Protein 7QPL (pdb70)

Secondary structure (DSSP, 8-state):
--EEEEEEEBTTB--B-HHHHHHHHHHTT-S--EEEETBTEEEEEPPTT--HHHHHHHHHHHTTTSSEEEEEEESTT-S-SEEEEEIIIIIBSS-HHHHHHHHTT-HHHHHHHHHHHHHTSS-HHHHHHHHHHTTTT-BTHHHHHHHHHH--BPTTHHHHHHHHHHTT-EEEEEEEEEHHHHHHHHHHHT-SEEEEE-EEESSSBEEEEEPSSPP-HHHHHHHHHHHHHHTT--GGGEEEEESSGGGHHHHHHSSEEEEES--HHHHTTSSEEESS--TTHHHHHTT--GGGS--

Radius of gyration: 19.69 Å; Cα contacts (8 Å, |Δi|>4): 639; chains: 1; bounding box: 54×45×43 Å

Sequence (295 aa):
VSLVATLIANPAKAALAPSLGIKASAAVNNATGLYWLADDIACDIPLPLGMEASEADASLRATLDGAPIDVVVQEQERRRKKILIADMDSTMIGQECIDELAEEAGLRDHVAAITARAMMNGEIAFEEPALRERVALLKGLPLSVIDKVISTRITLTPGGPQLVRTMRKHGAYTALVSGGFTTSFTRRIAEMIGFNEERANRLIDDGTRLTGTVAEPILGREAKVEKLVEIAERVGLTPEDAIAVGDGANDLGMIQLAGTGVALHAKPAVAAQAKMRRIDHGDLTALLYIQGYRKADFVQ

Organism: Brucella melitensis biotype 1 (strain ATCC 23456 / CCUG 17765 / NCTC 10094 / 16M) (NCBI:txid224914)

Nearest PDB structures (foldseek):
  7qpl-assembly1_A  TM=1.003E+00  e=1.701E-68  Brucella melitensis bv. 1 str. 16M
  8a1z-assembly1_A  TM=8.793E-01  e=7.778E-30  Mycobacterium avium 104
  5is2-assembly1_A-2  TM=8.806E-01  e=1.066E-29  Mycobacterium avium 104
  5t41-assembly1_A  TM=8.701E-01  e=4.697E-28  Mycobacterium avium 104
  4eze-assembly2_B  TM=8.466E-01  e=6.048E-24  Salmonella enterica subsp. enterica serovar Typhi str. Ty2

Solvent-accessible surface area: 12360 Å² total; per-residue (Å²): 126,41,36,3,0,0,0,0,1,35,56,99,137,43,38,0,45,77,86,46,0,104,138,0,13,70,42,3,119,26,104,23,45,120,72,5,5,112,60,10,0,0,9,0,33,5,38,149,84,31,127,40,79,111,0,37,67,35,0,86,71,46,6,125,76,33,29,9,2,3,3,25,23,100,70,125,98,11,108,9,111,0,0,0,0,6,0,14,35,1,0,0,49,37,25,0,6,14,14,0,0,70,45,36,66,61,68,119,97,0,32,58,9,2,42,102,8,44,40,46,114,41,68,34,72,79,3,3,96,89,6,0,48,62,0,147,25,18,47,56,76,11,16,83,100,0,9,84,91,64,20,79,52,24,93,16,0,31,43,0,0,103,0,0,107,122,65,62,8,48,0,0,0,3,5,5,5,0,23,20,0,0,142,83,0,7,141,88,0,17,16,58,40,46,90,11,4,137,12,47,60,96,54,89,114,7,44,3,75,6,20,116,109,20,31,14,100,95,10,7,24,103,22,0,73,70,0,1,137,112,53,66,56,74,29,94,21,0,0,0,0,0,12,3,18,25,0,9,4,0,4,96,73,9,24,6,5,0,0,5,100,12,92,102,47,1,2,80,95,16,194,16,77,0,41,69,0,12,0,9,0,0,0,3,0,2,11,1,107,88,99,40,8,53,167

Structure (mmCIF, N/CA/C/O backbon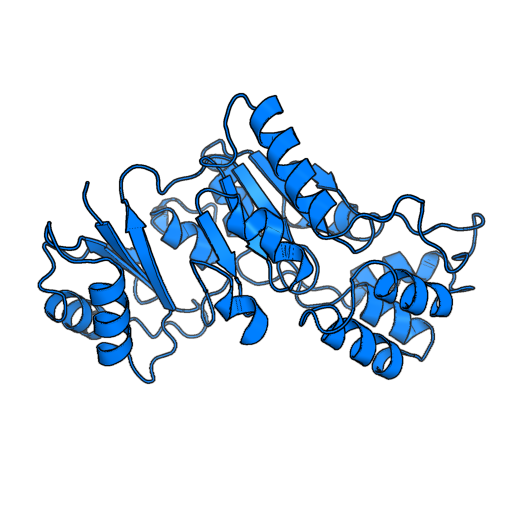e):
data_7QPL
#
_entry.id   7QPL
#
_cell.length_a   143.210
_cell.length_b   143.210
_cell.length_c   143.210
_cell.angle_alpha   90.000
_cell.angle_beta   90.000
_cell.angle_gamma   90.000
#
_symmetry.space_group_name_H-M   'I 21 3'
#
loop_
_entity.id
_entity.type
_entity.pdbx_description
1 polymer 'O-phosphoserine phosphohydrolase'
2 non-polymer DI(HYDROXYETHYL)ETHER
3 non-polymer GLYCEROL
4 non-polymer 'FORMIC ACID'
5 non-polymer 1,2-ETHANEDIOL
6 non-polymer 'MAGNESIUM ION'
7 non-polymer 'PHOSPHATE ION'
8 water water
#
loop_
_atom_site.group_PDB
_atom_site.id
_atom_site.type_symbol
_atom_site.label_atom_id
_atom_site.label_alt_id
_atom_site.label_comp_id
_atom_site.label_asym_id
_atom_site.label_entity_id
_atom_site.label_seq_id
_atom_site.pdbx_PDB_ins_code
_atom_site.Cartn_x
_atom_site.Cartn_y
_atom_site.Cartn_z
_atom_site.occupancy
_atom_site.B_iso_or_equiv
_atom_site.auth_seq_id
_atom_site.auth_comp_id
_atom_site.auth_asym_id
_atom_site.auth_atom_id
_atom_site.pdbx_PDB_model_num
ATOM 1 N N . VAL A 1 13 ? 23.53300 -14.69200 30.84700 1.000 110.68274 9 VAL A N 1
ATOM 2 C CA . VAL A 1 13 ? 22.56400 -14.79900 31.93100 1.000 111.13435 9 VAL A CA 1
ATOM 3 C C . VAL A 1 13 ? 21.75500 -16.08900 31.76600 1.000 110.62270 9 VAL A C 1
ATOM 4 O O . VAL A 1 13 ? 21.80000 -16.72700 30.71300 1.000 98.97802 9 VAL A O 1
ATOM 8 N N . SER A 1 14 ? 21.01400 -16.46300 32.80600 1.000 97.52848 10 SER A N 1
ATOM 9 C CA . SER A 1 14 ? 20.40600 -17.78500 32.87500 1.000 92.35483 10 SER A CA 1
ATOM 10 C C . SER A 1 14 ? 19.11100 -17.86300 32.07000 1.000 82.19772 10 SER A C 1
ATOM 11 O O . SER A 1 14 ? 18.33300 -16.90400 31.98500 1.000 74.03825 10 SER A O 1
ATOM 14 N N . LEU A 1 15 ? 18.89200 -19.03200 31.48100 1.000 72.61641 11 LEU A N 1
ATOM 15 C CA . LEU A 1 15 ? 17.70600 -19.34100 30.70200 1.000 72.55556 11 LEU A CA 1
ATOM 16 C C . LEU A 1 15 ? 16.76700 -20.22300 31.50800 1.000 69.49927 11 LEU A C 1
ATOM 17 O O . LEU A 1 15 ? 17.19400 -20.99500 32.37200 1.000 65.41741 11 LEU A O 1
ATOM 22 N N . VAL A 1 16 ? 15.48000 -20.10500 31.21100 1.000 64.15708 12 VAL A N 1
ATOM 23 C CA . VAL A 1 16 ? 14.46400 -20.97000 31.78700 1.000 61.53437 12 VAL A CA 1
ATOM 24 C C . VAL A 1 16 ? 13.57200 -21.46700 30.65600 1.000 59.37742 12 VAL A C 1
ATOM 25 O O . VAL A 1 16 ? 13.24800 -20.72000 29.72500 1.000 48.93779 12 VAL A O 1
ATOM 29 N N . ALA A 1 17 ? 13.22300 -22.74300 30.70800 1.000 56.92318 13 ALA A N 1
ATOM 30 C CA . ALA A 1 17 ? 12.21900 -23.30200 29.81900 1.000 49.10667 13 ALA A CA 1
ATOM 31 C C . ALA A 1 17 ? 10.90200 -23.40400 30.57400 1.000 50.06133 13 ALA A C 1
ATOM 32 O O . ALA A 1 17 ? 10.88200 -23.65100 31.78300 1.000 49.29745 13 ALA A O 1
ATOM 34 N N . THR A 1 18 ? 9.79900 -23.18400 29.86400 1.000 45.74486 14 THR A N 1
ATOM 35 C CA . THR A 1 18 ? 8.47800 -23.35300 30.45300 1.000 39.73225 14 THR A CA 1
ATOM 36 C C . THR A 1 18 ? 7.69000 -24.27800 29.54400 1.000 41.02288 14 THR A C 1
ATOM 37 O O . THR A 1 18 ? 7.64000 -24.06100 28.32900 1.000 41.04424 14 THR A O 1
ATOM 41 N N . LEU A 1 19 ? 7.14300 -25.34600 30.12400 1.000 45.15000 15 LEU A N 1
ATOM 42 C CA . LEU A 1 19 ? 6.24000 -26.25200 29.42400 1.000 38.53000 15 LEU A CA 1
ATOM 43 C C . LEU A 1 19 ? 4.81800 -25.89700 29.81600 1.000 36.82823 15 LEU A C 1
ATOM 44 O O . LEU A 1 19 ? 4.53700 -25.68200 31.00000 1.000 40.61757 15 LEU A O 1
ATOM 49 N N . ILE A 1 20 ? 3.91800 -25.85400 28.83200 1.000 39.11633 16 ILE A N 1
ATOM 50 C CA . ILE A 1 20 ? 2.56400 -25.36400 29.07600 1.000 38.47305 16 ILE A CA 1
ATOM 51 C C . ILE A 1 20 ? 1.55300 -26.22800 28.33600 1.000 36.56973 16 ILE A C 1
ATOM 52 O O . ILE A 1 20 ? 1.64500 -26.39900 27.11300 1.000 39.04238 16 ILE A O 1
ATOM 57 N N . ALA A 1 21 ? 0.56500 -26.73600 29.06700 1.000 40.20768 17 ALA A N 1
ATOM 58 C CA . ALA A 1 21 ? -0.56700 -27.43100 28.47400 1.000 38.67179 17 ALA A CA 1
ATOM 59 C C . ALA A 1 21 ? -1.80200 -26.53700 28.52800 1.000 42.65320 17 ALA A C 1
ATOM 60 O O . ALA A 1 21 ? -1.85000 -25.52900 29.23900 1.000 40.14500 17 ALA A O 1
ATOM 62 N N . ASN A 1 22 ? -2.81000 -26.93000 27.77700 1.000 42.28072 18 ASN A N 1
ATOM 63 C CA . ASN A 1 22 ? -4.12100 -26.30900 27.91000 1.000 41.23385 18 ASN A CA 1
ATOM 64 C C . ASN A 1 22 ? -4.79100 -26.83100 29.18100 1.000 44.27313 18 ASN A C 1
ATOM 65 O O . ASN A 1 22 ? -4.75800 -28.03800 29.43300 1.000 44.83619 18 ASN A O 1
ATOM 70 N N . PRO A 1 23 ? -5.37800 -25.97000 30.02000 1.000 42.74889 19 PRO A N 1
ATOM 71 C CA . PRO A 1 23 ? -6.04600 -26.49000 31.23100 1.000 48.42585 19 PRO A CA 1
ATOM 72 C C . PRO A 1 23 ? -7.21200 -27.41600 30.92800 1.000 51.74265 19 PRO A C 1
ATOM 73 O O . PRO A 1 23 ? -7.59900 -28.21200 31.79900 1.000 50.44469 19 PRO A O 1
ATOM 77 N N . ALA A 1 24 ? -7.79100 -27.33900 29.72800 1.000 50.08741 20 ALA A N 1
ATOM 78 C CA . ALA A 1 24 ? -8.83800 -28.27200 29.31800 1.000 49.40234 20 ALA A CA 1
ATOM 79 C C . ALA A 1 24 ? -8.29000 -29.61400 28.86000 1.000 50.67491 20 ALA A C 1
ATOM 80 O O . ALA A 1 24 ? -9.06500 -30.55900 28.67900 1.000 57.73793 20 ALA A O 1
ATOM 82 N N . LYS A 1 25 ? -6.97600 -29.73600 28.66900 1.000 47.59138 21 LYS A N 1
ATOM 83 C CA . LYS A 1 25 ? -6.33800 -30.99700 28.25500 1.000 51.91533 21 LYS A CA 1
ATOM 84 C C . LYS A 1 25 ? -4.98500 -31.04300 28.96200 1.000 53.97364 21 LYS A C 1
ATOM 85 O O . LYS A 1 25 ? -3.91300 -30.91900 28.35800 1.000 49.91285 21 LYS A O 1
ATOM 91 N N . ALA A 1 26 ? -5.04200 -31.17900 30.28500 1.000 47.42121 22 ALA A N 1
ATOM 92 C CA . ALA A 1 26 ? -3.90300 -30.86700 31.14300 1.000 49.55742 22 ALA A CA 1
ATOM 93 C C . ALA A 1 26 ? -3.04300 -32.11300 31.22000 1.000 46.51927 22 ALA A C 1
ATOM 94 O O . ALA A 1 26 ? -3.17900 -32.93600 32.12500 1.000 48.79063 22 ALA A O 1
ATOM 96 N N . ALA A 1 27 ? -2.15700 -32.26000 30.23700 1.000 46.97685 23 ALA A N 1
ATOM 97 C CA . ALA A 1 27 ? -1.39200 -33.48200 30.04100 1.000 44.60634 23 ALA A CA 1
ATOM 98 C C . ALA A 1 27 ? 0.02100 -33.40700 30.60100 1.000 47.97231 23 ALA A C 1
ATOM 99 O O . ALA A 1 27 ? 0.79200 -34.35300 30.41800 1.000 47.42998 23 ALA A O 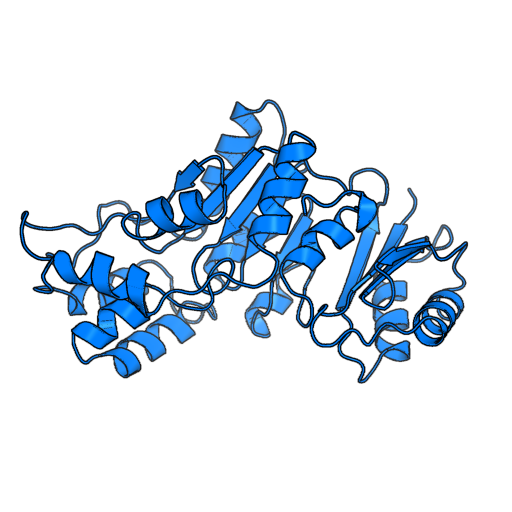1
ATOM 101 N N . LEU A 1 28 ? 0.38200 -32.31200 31.27500 1.000 44.03684 24 LEU A N 1
ATOM 102 C CA . LEU A 1 28 ? 1.73300 -32.14100 31.81400 1.000 44.52289 24 LEU A CA 1
ATOM 103 C C . LEU A 1 28 ? 1.82400 -32.84400 33.16800 1.000 48.18410 24 LEU A C 1
ATOM 104 O O . LEU A 1 28 ? 1.87800 -32.22100 34.23400 1.000 44.15697 24 LEU A O 1
ATOM 109 N N . ALA A 1 29 ? 1.82800 -34.18700 33.10900 1.000 43.02256 25 ALA A N 1
ATOM 110 C CA . ALA A 1 29 ? 1.86100 -34.99700 34.31600 1.000 43.12348 25 ALA A CA 1
ATOM 111 C C . ALA A 1 29 ? 3.18500 -34.78700 35.04800 1.000 42.49617 25 ALA A C 1
ATOM 112 O O . ALA A 1 29 ? 4.20100 -34.46700 34.42000 1.000 46.46925 25 ALA A O 1
ATOM 114 N N . PRO A 1 30 ? 3.19900 -34.95900 36.37800 1.000 49.82370 26 PRO A N 1
ATOM 115 C CA . PRO A 1 30 ? 4.46900 -34.85800 37.12000 1.000 49.23276 26 PRO A CA 1
ATOM 116 C C . PRO A 1 30 ? 5.59800 -35.67400 36.51300 1.000 54.29709 26 PRO A C 1
ATOM 117 O O . PRO A 1 30 ? 6.71800 -35.16400 36.37900 1.000 55.14361 26 PRO A O 1
ATOM 121 N N . SER A 1 31 ? 5.33500 -36.93700 36.14600 1.000 51.28755 27 SER A N 1
ATOM 122 C CA . SER A 1 31 ? 6.38000 -37.76600 35.54800 1.000 50.01385 27 SER A CA 1
ATOM 123 C C . SER A 1 31 ? 6.89200 -37.18300 34.24700 1.000 55.17442 27 SER A C 1
ATOM 124 O O . SER A 1 31 ? 8.06900 -37.36000 33.91200 1.000 55.69900 27 SER A O 1
ATOM 127 N N . LEU A 1 32 ? 6.01900 -36.51600 33.49000 1.000 49.15172 28 LEU A N 1
ATOM 128 C CA . LEU A 1 32 ? 6.43000 -35.94000 32.21800 1.000 53.18569 28 LEU A CA 1
ATOM 129 C C . LEU A 1 32 ? 7.32200 -34.72100 32.43300 1.000 53.96807 28 LEU A C 1
ATOM 130 O O . LEU A 1 32 ? 8.32800 -34.55100 31.73800 1.000 53.23778 28 LEU A O 1
ATOM 135 N N . GLY A 1 33 ? 6.97500 -33.86400 33.39700 1.000 53.79865 29 GLY A N 1
ATOM 136 C CA . GLY A 1 33 ? 7.84700 -32.74300 33.72300 1.000 54.26526 29 GLY A CA 1
ATOM 137 C C . GLY A 1 33 ? 9.22100 -33.19400 34.18600 1.000 56.08573 29 GLY A C 1
ATOM 138 O O . GLY A 1 33 ? 10.23700 -32.60000 33.82200 1.000 54.22004 29 GLY A O 1
ATOM 139 N N . ILE A 1 34 ? 9.27200 -34.26400 34.97800 1.000 56.53931 30 ILE A N 1
ATOM 140 C CA . ILE A 1 34 ? 10.55500 -34.80500 35.42600 1.000 54.20720 30 ILE A CA 1
ATOM 141 C C . ILE A 1 34 ? 11.36700 -35.32300 34.24300 1.000 55.14605 30 ILE A C 1
ATOM 142 O O . ILE A 1 34 ? 12.57000 -35.06100 34.13600 1.000 57.53590 30 ILE A O 1
ATOM 147 N N . LYS A 1 35 ? 10.72500 -36.06800 33.33600 1.000 56.67447 31 LYS A N 1
ATOM 148 C CA . LYS A 1 35 ? 11.44700 -36.56900 32.16800 1.000 55.34331 31 LYS A CA 1
ATOM 149 C C . LYS A 1 35 ? 12.00300 -35.42800 31.32800 1.000 61.10706 31 LYS A C 1
ATOM 150 O O . LYS A 1 35 ? 13.14000 -35.49900 30.85000 1.000 55.64357 31 LYS A O 1
ATOM 156 N N . ALA A 1 36 ? 11.21000 -34.37600 31.12800 1.000 53.99501 32 ALA A N 1
ATOM 157 C CA . ALA A 1 36 ? 11.68300 -33.21700 30.37700 1.000 62.23667 32 ALA A CA 1
ATOM 158 C C . ALA A 1 36 ? 12.88600 -32.57100 31.05200 1.000 58.72634 32 ALA A C 1
ATOM 159 O O . ALA A 1 36 ? 13.88200 -32.24600 30.39500 1.000 61.45021 32 ALA A O 1
ATOM 161 N N . SER A 1 37 ? 12.81200 -32.36400 32.36600 1.000 52.69200 33 SER A N 1
ATOM 162 C CA . SER A 1 37 ? 13.91500 -31.68000 33.03100 1.000 56.20151 33 SER A CA 1
ATOM 163 C C . SER A 1 37 ? 15.18200 -32.52200 32.99700 1.000 60.63717 33 SER A C 1
ATOM 164 O O . SER A 1 37 ? 16.28500 -31.97900 32.87400 1.000 69.14267 33 SER A O 1
ATOM 167 N N . ALA A 1 38 ? 15.04700 -33.84300 33.08900 1.000 60.39327 34 ALA A N 1
ATOM 168 C CA . ALA A 1 38 ? 16.21700 -34.69900 32.93000 1.000 61.96618 34 ALA A CA 1
ATOM 169 C C . ALA A 1 38 ? 16.77600 -34.60000 31.51600 1.000 68.66258 34 ALA A C 1
ATOM 170 O O . ALA A 1 38 ? 17.99300 -34.68500 31.32300 1.000 71.64401 34 ALA A O 1
ATOM 172 N N . ALA A 1 39 ? 15.90900 -34.37400 30.52500 1.000 65.55080 35 ALA A N 1
ATOM 173 C CA . ALA A 1 39 ? 16.35400 -34.32000 29.13700 1.000 74.06677 35 ALA A CA 1
ATOM 174 C C . ALA A 1 39 ? 17.21900 -33.10200 28.84500 1.000 70.92346 35 ALA A C 1
ATOM 175 O O . ALA A 1 39 ? 17.92600 -33.09400 27.83300 1.000 81.96282 35 ALA A O 1
ATOM 177 N N . VAL A 1 40 ? 17.18300 -32.07800 29.69800 1.000 65.28037 36 VAL A N 1
ATOM 178 C CA . VAL A 1 40 ? 18.00500 -30.88800 29.52500 1.000 69.04237 36 VAL A CA 1
ATOM 179 C C . VAL A 1 40 ? 18.99100 -30.72100 30.68100 1.000 76.83263 36 VAL A C 1
ATOM 180 O O . VAL A 1 40 ? 19.54900 -29.64300 30.86200 1.000 73.89159 36 VAL A O 1
ATOM 184 N N . ASN A 1 41 ? 19.22600 -31.79400 31.44600 1.000 71.08481 37 ASN A N 1
ATOM 185 C CA A ASN A 1 41 ? 20.11400 -31.77500 32.61500 0.517 78.08399 37 ASN A CA 1
ATOM 186 C CA B ASN A 1 41 ? 20.12400 -31.76500 32.60200 0.483 78.07907 37 ASN A CA 1
ATOM 187 C C . ASN A 1 41 ? 19.84200 -30.55100 33.48500 1.000 78.24574 37 ASN A C 1
ATOM 188 O O . ASN A 1 41 ? 20.74400 -29.80600 33.87000 1.000 92.15238 37 ASN A O 1
ATOM 197 N N . ALA A 1 42 ? 18.56700 -30.35800 33.80800 1.000 72.29759 38 ALA A N 1
ATOM 198 C CA . ALA A 1 42 ? 18.12800 -29.13100 34.45600 1.000 71.56113 38 ALA A CA 1
ATOM 199 C C . ALA A 1 42 ? 18.61000 -29.02100 35.89700 1.000 84.89992 38 ALA A C 1
ATOM 200 O O . ALA A 1 42 ? 18.80700 -30.01800 36.59500 1.000 77.83963 38 ALA A O 1
ATOM 202 N N . THR A 1 43 ? 18.76100 -27.77100 36.34700 1.000 104.16304 39 THR A N 1
ATOM 203 C CA . THR A 1 43 ? 19.09000 -27.51000 37.74300 1.000 109.42999 39 THR A CA 1
ATOM 204 C C . THR A 1 43 ? 17.91300 -27.83300 38.66100 1.000 112.35757 39 THR A C 1
ATOM 205 O O . THR A 1 43 ? 18.11200 -28.30300 39.78700 1.000 114.29295 39 THR A O 1
ATOM 209 N N . GLY A 1 44 ? 16.68800 -27.60000 38.19800 1.000 99.95927 40 GLY A N 1
ATOM 210 C CA . GLY A 1 44 ? 15.51600 -27.87300 39.00200 1.000 91.07725 40 GLY A CA 1
ATOM 211 C C . GLY A 1 44 ? 14.25800 -27.98900 38.16500 1.000 78.55796 40 GLY A C 1
ATOM 212 O O . GLY A 1 44 ? 14.30900 -28.09100 36.93800 1.000 70.78602 40 GLY A O 1
ATOM 213 N N . LEU A 1 45 ? 13.11800 -27.97500 38.85700 1.000 72.41008 41 LEU A N 1
ATOM 214 C CA . LEU A 1 45 ? 11.80400 -28.11200 38.22500 1.000 61.91789 41 LEU A CA 1
ATOM 215 C C . LEU A 1 45 ? 10.77800 -27.47300 39.14700 1.000 67.97570 41 LEU A C 1
ATOM 216 O O . LEU A 1 45 ? 10.62100 -27.91300 40.28800 1.000 62.17815 41 LEU A O 1
ATOM 221 N N . TYR A 1 46 ? 10.09000 -26.43700 38.67300 1.000 55.17996 42 TYR A N 1
ATOM 222 C CA . TYR A 1 46 ? 9.18300 -25.65700 39.51100 1.000 60.74871 42 TYR A CA 1
ATOM 223 C C . TYR A 1 46 ? 7.80100 -25.66300 38.88500 1.000 58.11830 42 TYR A C 1
ATOM 224 O O . TYR A 1 46 ? 7.62800 -25.21500 37.74500 1.000 51.16419 42 TYR A O 1
ATOM 233 N N . TRP A 1 47 ? 6.82200 -26.17200 39.62600 1.000 51.03153 43 TRP A N 1
ATOM 234 C CA . TRP A 1 47 ? 5.46700 -26.24100 39.10100 1.000 55.92847 43 TRP A CA 1
ATOM 235 C C . TRP A 1 47 ? 4.78400 -24.89000 39.27400 1.000 49.48589 43 TRP A C 1
ATOM 236 O O . TRP A 1 47 ? 4.69400 -24.37200 40.39000 1.000 51.44171 43 TRP A O 1
ATOM 247 N N . LEU A 1 48 ? 4.31900 -24.33000 38.16900 1.000 45.55404 44 LEU A N 1
ATOM 248 C CA . LEU A 1 48 ? 3.49300 -23.12800 38.19800 1.000 44.76077 44 LEU A CA 1
ATOM 249 C C . LEU A 1 48 ? 2.01900 -23.46800 38.33800 1.000 58.26257 44 LEU A C 1
ATOM 250 O O . LEU A 1 48 ? 1.27300 -22.71900 38.97500 1.000 47.49865 44 LEU A O 1
ATOM 255 N N . ALA A 1 49 ? 1.59200 -24.59500 37.76500 1.000 47.60162 45 ALA A N 1
ATOM 256 C CA . ALA A 1 49 ? 0.22400 -25.07100 37.91700 1.000 42.79072 45 ALA A CA 1
ATOM 257 C C . ALA A 1 49 ? 0.23200 -26.57600 37.69200 1.000 43.76341 45 ALA A C 1
ATOM 258 O O . ALA A 1 49 ? 0.75400 -27.03400 36.67700 1.000 44.97196 45 ALA A O 1
ATOM 260 N N . ASP A 1 50 ? -0.33900 -27.32000 38.62800 1.000 43.19600 46 ASP A N 1
ATOM 261 C CA . ASP A 1 50 ? -0.28800 -28.78100 38.54700 1.000 47.42107 46 ASP A CA 1
ATOM 262 C C . ASP A 1 50 ? -0.92700 -29.25000 37.24800 1.000 47.98072 46 ASP A C 1
ATOM 263 O O . ASP A 1 50 ? -1.98800 -28.76000 36.85300 1.000 45.94896 46 ASP A O 1
ATOM 268 N N . ASP A 1 51 ? -0.24900 -30.16700 36.56200 1.000 51.12200 47 ASP A N 1
ATOM 269 C CA . ASP A 1 51 ? -0.68200 -30.78300 35.30700 1.000 48.25097 47 ASP A CA 1
ATOM 270 C C . ASP A 1 51 ? -0.74500 -29.80200 34.14500 1.000 53.09090 47 ASP A C 1
ATOM 271 O O . ASP A 1 51 ? -1.15400 -30.20300 33.03300 1.000 45.02451 47 ASP A O 1
ATOM 276 N N . ILE A 1 52 ? -0.31600 -28.54800 34.33100 1.000 39.81970 48 ILE A N 1
ATOM 277 C CA . ILE A 1 52 ? -0.54700 -27.51200 33.33400 1.000 41.69493 48 ILE A CA 1
ATOM 278 C C . ILE A 1 52 ? 0.73500 -26.78900 32.93600 1.000 42.33803 48 ILE A C 1
ATOM 279 O O . ILE A 1 52 ? 0.96200 -26.55500 31.75200 1.000 40.29465 48 ILE A O 1
ATOM 284 N N . ALA A 1 53 ? 1.57700 -26.40400 33.89800 1.000 41.84604 49 ALA A N 1
ATOM 285 C CA . ALA A 1 53 ? 2.75100 -25.63100 33.51400 1.000 41.80786 49 ALA A CA 1
ATOM 286 C C . ALA A 1 53 ? 3.87600 -25.78800 34.52200 1.000 39.86410 49 ALA A C 1
ATOM 287 O O . ALA A 1 53 ? 3.65100 -25.76200 35.73600 1.000 42.29628 49 ALA A O 1
ATOM 289 N N . CYS A 1 54 ? 5.09700 -25.92300 34.01500 1.000 45.10253 50 CYS A N 1
ATOM 290 C CA . CYS A 1 54 ? 6.25600 -25.96400 34.89700 1.000 44.91163 50 CYS A CA 1
ATOM 291 C C . CYS A 1 54 ? 7.40800 -25.18200 34.28600 1.000 46.55733 50 CYS A C 1
ATOM 292 O O . CYS A 1 54 ? 7.53100 -25.07500 33.06100 1.000 47.94841 50 CYS A O 1
ATOM 295 N N . ASP A 1 55 ? 8.25800 -24.66900 35.16700 1.000 45.89415 51 ASP A N 1
ATOM 296 C CA . ASP A 1 55 ? 9.49400 -23.98600 34.82000 1.000 49.05238 51 ASP A CA 1
ATOM 297 C C . ASP A 1 55 ? 10.66900 -24.94200 34.94000 1.000 57.65994 51 ASP A C 1
ATOM 298 O O . ASP A 1 55 ? 10.78300 -25.68600 35.92200 1.000 55.07607 51 ASP A O 1
ATOM 303 N N . ILE A 1 56 ? 11.56500 -24.88600 33.96200 1.000 54.56913 52 ILE A N 1
ATOM 304 C CA . ILE A 1 56 ? 12.75600 -25.73200 33.96700 1.000 60.33261 52 ILE A CA 1
ATOM 305 C C . ILE A 1 56 ? 13.97500 -24.83400 33.78000 1.000 63.69441 52 ILE A C 1
ATOM 306 O O . ILE A 1 56 ? 14.34800 -24.51300 32.64100 1.000 56.43422 52 ILE A O 1
ATOM 311 N N . PRO A 1 57 ? 14.60100 -24.37000 34.85900 1.000 61.31077 53 PRO A N 1
ATOM 312 C CA . PRO A 1 57 ? 15.83600 -23.59400 34.70700 1.000 71.39544 53 PRO A CA 1
ATOM 313 C C . PRO A 1 57 ? 16.90300 -24.42700 34.02000 1.000 69.59761 53 PRO A C 1
ATOM 314 O O . PRO A 1 57 ? 17.16100 -25.57300 34.39100 1.000 68.16832 53 PRO A O 1
ATOM 318 N N . LEU A 1 58 ? 17.50100 -23.85000 33.00200 1.000 69.63499 54 LEU A N 1
ATOM 319 C CA . LEU A 1 58 ? 18.48000 -24.59700 32.23600 1.000 72.56387 54 LEU A CA 1
ATOM 320 C C . LEU A 1 58 ? 19.87000 -24.40300 32.83600 1.000 76.17066 54 LEU A C 1
ATOM 321 O O . LEU A 1 58 ? 20.17900 -23.31900 33.34400 1.000 73.84507 54 LEU A O 1
ATOM 326 N N . PRO A 1 59 ? 20.71100 -25.43600 32.81300 1.000 81.18158 55 PRO A N 1
ATOM 327 C CA . PRO A 1 59 ? 22.10100 -25.25200 33.24500 1.000 83.06700 55 PRO A CA 1
ATOM 328 C C . PRO A 1 59 ? 22.80300 -24.21300 32.38600 1.000 92.66444 55 PRO A C 1
ATOM 329 O O . PRO A 1 59 ? 22.48500 -24.02300 31.20900 1.000 90.68941 55 PRO A O 1
ATOM 333 N N . LEU A 1 60 ? 23.75900 -23.52500 33.00000 1.000 99.53690 56 LEU A N 1
ATOM 334 C CA . LEU A 1 60 ? 24.37300 -22.36600 32.37000 1.000 104.38165 56 LEU A CA 1
ATOM 335 C C . LEU A 1 60 ? 25.26600 -22.81100 31.22300 1.000 102.01344 56 LEU A C 1
ATOM 336 O O . LEU A 1 60 ? 26.16100 -23.64200 31.40800 1.000 105.98824 56 LEU A O 1
ATOM 341 N N . GLY A 1 61 ? 25.02000 -22.26300 30.03800 1.000 99.33083 57 GLY A N 1
ATOM 342 C CA . GLY A 1 61 ? 25.80600 -22.59300 28.86900 1.000 104.82002 57 GLY A CA 1
ATOM 343 C C . GLY A 1 61 ? 25.06200 -23.35600 27.80100 1.000 104.08897 57 GLY A C 1
ATOM 344 O O . GLY A 1 61 ? 25.63200 -23.59400 26.73000 1.000 116.73111 57 GLY A O 1
ATOM 345 N N . MET A 1 62 ? 23.81800 -23.75700 28.04800 1.000 96.80678 58 MET A N 1
ATOM 346 C CA . MET A 1 62 ? 23.03600 -24.41500 27.01400 1.000 94.97926 58 MET A CA 1
ATOM 347 C C . MET A 1 62 ? 22.36900 -23.37900 26.12400 1.000 92.52575 58 MET A C 1
ATOM 348 O O . MET A 1 62 ? 21.70700 -22.45700 26.61200 1.000 98.97502 58 MET A O 1
ATOM 353 N N . GLU A 1 63 ? 22.55200 -23.53400 24.81600 1.000 99.55768 59 GLU A N 1
ATOM 354 C CA . GLU A 1 63 ? 21.86400 -22.69000 23.85100 1.000 94.88243 59 GLU A CA 1
ATOM 355 C C . GLU A 1 63 ? 20.35800 -22.88500 23.97900 1.000 87.84919 59 GLU A C 1
ATOM 356 O O . GLU A 1 63 ? 19.87900 -24.00300 24.1830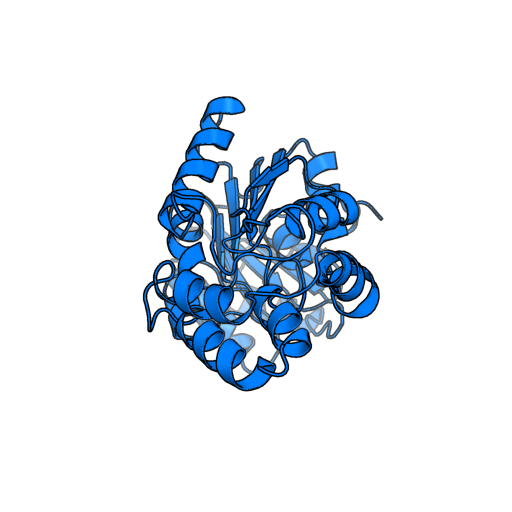0 1.000 85.89501 59 GLU A O 1
ATOM 362 N N . ALA A 1 64 ? 19.60800 -21.78300 23.88300 1.000 83.87825 60 ALA A N 1
ATOM 363 C CA . ALA A 1 64 ? 18.15200 -21.88100 23.96300 1.000 82.00363 60 ALA A CA 1
ATOM 364 C C . ALA A 1 64 ? 17.60300 -22.79400 22.87500 1.000 82.93596 60 ALA A C 1
ATOM 365 O O . ALA A 1 64 ? 16.65300 -23.55200 23.10600 1.000 73.85866 60 ALA A O 1
ATOM 367 N N . SER A 1 65 ? 18.20000 -22.74200 21.68400 1.000 79.58331 61 SER A N 1
ATOM 368 C CA . SER A 1 65 ? 17.76800 -23.60100 20.58900 1.000 72.02395 61 SER A CA 1
ATOM 369 C C . SER A 1 65 ? 17.93500 -25.07800 20.93300 1.000 84.91553 61 SER A C 1
ATOM 370 O O . SER A 1 65 ? 17.12000 -25.91400 20.52200 1.000 80.08562 61 SER A O 1
ATOM 373 N N . GLU A 1 66 ? 18.98800 -25.42100 21.68400 1.000 92.74850 62 GLU A N 1
ATOM 374 C CA . GLU A 1 66 ? 19.19000 -26.80800 22.10000 1.000 84.26597 62 GLU A CA 1
ATOM 375 C C . GLU A 1 66 ? 18.05300 -27.29500 22.98800 1.000 76.39830 62 GLU A C 1
ATOM 376 O O . GLU A 1 66 ? 17.46100 -28.35200 22.73500 1.000 75.84071 62 GLU A O 1
ATOM 382 N N . ALA A 1 67 ? 17.76600 -26.55500 24.06100 1.000 78.48874 63 ALA A N 1
ATOM 383 C CA . ALA A 1 67 ? 16.71900 -26.97200 24.98400 1.000 71.13729 63 ALA A CA 1
ATOM 384 C C . ALA A 1 67 ? 15.39400 -27.15000 24.26100 1.000 66.75194 63 ALA A C 1
ATOM 385 O O . ALA A 1 67 ? 14.66700 -28.12000 24.50900 1.000 66.55181 63 ALA A O 1
ATOM 387 N N . ASP A 1 68 ? 15.07800 -26.23700 23.34200 1.000 67.79656 64 ASP A N 1
ATOM 388 C 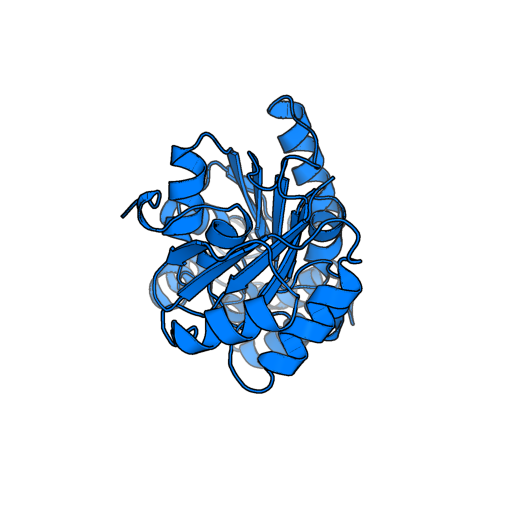CA . ASP A 1 68 ? 13.79400 -26.29300 22.65300 1.000 62.22097 64 ASP A CA 1
ATOM 389 C C . ASP A 1 68 ? 13.63400 -27.60300 21.89600 1.000 65.21593 64 ASP A C 1
ATOM 390 O O . ASP A 1 68 ? 12.65700 -28.33300 22.09700 1.000 64.58787 64 ASP A O 1
ATOM 395 N N . ALA A 1 69 ? 14.59100 -27.92600 21.02700 1.000 69.61983 65 ALA A N 1
ATOM 396 C CA . ALA A 1 69 ? 14.49500 -29.17500 20.28500 1.000 67.55460 65 ALA A CA 1
ATOM 397 C C . ALA A 1 69 ? 14.57000 -30.37700 21.21300 1.000 72.57484 65 ALA A C 1
ATOM 398 O O . ALA A 1 69 ? 13.91400 -31.39800 20.96700 1.000 72.03490 65 ALA A O 1
ATOM 400 N N . SER A 1 70 ? 15.35600 -30.27500 22.28500 1.000 69.69452 66 SER A N 1
ATOM 401 C CA . SER A 1 70 ? 15.47400 -31.38800 23.22000 1.000 72.17913 66 SER A CA 1
ATOM 402 C C . SER A 1 70 ? 14.16500 -31.62100 23.96000 1.000 65.30428 66 SER A C 1
ATOM 403 O O . SER A 1 70 ? 13.72600 -32.76900 24.11500 1.000 61.40184 66 SER A O 1
ATOM 406 N N . LEU A 1 71 ? 13.52600 -30.54100 24.41100 1.000 60.42463 67 LEU A N 1
ATOM 407 C CA . LEU A 1 71 ? 12.26200 -30.66700 25.12300 1.000 57.71625 67 LEU A CA 1
ATOM 408 C C . LEU A 1 71 ? 11.14900 -31.11900 24.18700 1.000 59.76342 67 LEU A C 1
ATOM 409 O O . LEU A 1 71 ? 10.31200 -31.94700 24.56500 1.000 60.42957 67 LEU A O 1
ATOM 414 N N . ARG A 1 72 ? 11.10800 -30.57100 22.96800 1.000 58.37311 68 ARG A N 1
ATOM 415 C CA . ARG A 1 72 ? 10.07400 -30.97500 22.02300 1.000 57.36802 68 ARG A CA 1
ATOM 416 C C . ARG A 1 72 ? 10.20400 -32.45000 21.67400 1.000 60.66844 68 ARG A C 1
ATOM 417 O O . ARG A 1 72 ? 9.19700 -33.15200 21.51600 1.000 60.47519 68 ARG A O 1
ATOM 425 N N . ALA A 1 73 ? 11.43600 -32.94500 21.56300 1.000 62.95096 69 ALA A N 1
ATOM 426 C CA . ALA A 1 73 ? 11.62500 -34.36100 21.26800 1.000 69.79015 69 ALA A CA 1
ATOM 427 C C . ALA A 1 73 ? 11.06300 -35.23300 22.38700 1.000 69.99891 69 ALA A C 1
ATOM 428 O O . ALA A 1 73 ? 10.30300 -36.17600 22.13300 1.000 69.03692 69 ALA A O 1
ATOM 430 N N . THR A 1 74 ? 11.41600 -34.92000 23.63900 1.000 66.87816 70 THR A N 1
ATOM 431 C CA . THR A 1 74 ? 10.90000 -35.68200 24.77600 1.000 64.09202 70 THR A CA 1
ATOM 432 C C . THR A 1 74 ? 9.37900 -35.64400 24.82800 1.000 71.52703 70 THR A C 1
ATOM 433 O O . THR A 1 74 ? 8.73500 -36.63300 25.19500 1.000 63.22238 70 THR A O 1
ATOM 437 N N . LEU A 1 75 ? 8.78800 -34.52200 24.44600 1.000 55.02538 71 LEU A N 1
ATOM 438 C CA . LEU A 1 75 ? 7.35100 -34.33900 24.55700 1.000 52.50921 71 LEU A CA 1
ATOM 439 C C . LEU A 1 75 ? 6.60600 -34.75900 23.30400 1.000 56.69681 71 LEU A C 1
ATOM 440 O O . LEU A 1 75 ? 5.38100 -34.60600 23.25700 1.000 66.78240 71 LEU A O 1
ATOM 445 N N . ASP A 1 76 ? 7.30800 -35.28800 22.30200 1.000 63.35912 72 ASP A N 1
ATOM 446 C CA . ASP A 1 76 ? 6.72800 -35.42400 20.97500 1.000 64.34787 72 ASP A CA 1
ATOM 447 C C . ASP A 1 76 ? 5.42300 -36.19700 21.04600 1.000 68.94010 72 ASP A C 1
ATOM 448 O O . ASP A 1 76 ? 5.38200 -37.32400 21.54500 1.000 64.95185 72 ASP A O 1
ATOM 453 N N . GLY A 1 77 ? 4.35100 -35.56900 20.57700 1.000 67.23923 73 GLY A N 1
ATOM 454 C CA . GLY A 1 77 ? 3.03800 -36.17700 20.65700 1.000 71.98000 73 GLY A CA 1
ATOM 455 C C . GLY A 1 77 ? 2.14700 -35.43700 21.63100 1.000 79.84407 73 GLY A C 1
ATOM 456 O O . GLY A 1 77 ? 1.02700 -35.04600 21.29700 1.000 91.25637 73 GLY A O 1
ATOM 457 N N . ALA A 1 78 ? 2.65500 -35.20000 22.82600 1.000 60.91388 74 ALA A N 1
ATOM 458 C CA . ALA A 1 78 ? 1.83600 -34.60800 23.86900 1.000 50.20091 74 ALA A CA 1
ATOM 459 C C . ALA A 1 78 ? 1.48300 -33.16500 23.51200 1.000 63.78021 74 ALA A C 1
ATOM 460 O O . ALA A 1 78 ? 2.31800 -32.43900 22.95900 1.000 51.49010 74 ALA A O 1
ATOM 462 N N . PRO A 1 79 ? 0.25900 -32.71300 23.82900 1.000 51.83189 75 PRO A N 1
ATOM 463 C CA . PRO A 1 79 ? -0.15800 -31.34300 23.49700 1.000 53.22177 75 PRO A CA 1
ATOM 464 C C . PRO A 1 79 ? 0.38200 -30.35100 24.51900 1.000 46.86199 75 PRO A C 1
ATOM 465 O O . PRO A 1 79 ? -0.34800 -29.77200 25.35300 1.000 42.05004 75 PRO A O 1
ATOM 469 N N . ILE A 1 80 ? 1.70300 -30.18000 24.49700 1.000 45.55050 76 ILE A N 1
ATOM 470 C CA . ILE A 1 80 ? 2.40500 -29.34900 25.46800 1.000 42.78181 76 ILE A CA 1
ATOM 471 C C . ILE A 1 80 ? 3.31000 -28.38800 24.70200 1.000 43.45669 76 ILE A C 1
ATOM 472 O O . ILE A 1 80 ? 4.09900 -28.82100 23.84700 1.000 43.14842 76 ILE A O 1
ATOM 477 N N . ASP A 1 81 ? 3.18000 -27.09200 24.99500 1.000 42.39745 77 ASP A N 1
ATOM 478 C CA . ASP A 1 81 ? 3.98600 -26.05600 24.37100 1.000 43.23303 77 ASP A CA 1
ATOM 479 C C . ASP A 1 81 ? 5.33200 -25.92000 25.07500 1.000 45.73396 77 ASP A C 1
ATOM 480 O O . ASP A 1 81 ? 5.49500 -26.27000 26.24600 1.000 39.96417 77 ASP A O 1
ATOM 485 N N . VAL A 1 82 ? 6.30500 -25.38700 24.34100 1.000 45.34633 78 VAL A N 1
ATOM 486 C CA . VAL A 1 82 ? 7.64500 -25.14900 24.86000 1.000 40.10051 78 VAL A CA 1
ATOM 487 C C . VAL A 1 82 ? 8.04600 -23.72000 24.52400 1.000 45.37706 78 VAL A C 1
ATOM 488 O O . VAL A 1 82 ? 7.99100 -23.31500 23.35700 1.000 46.10658 78 VAL A O 1
ATOM 492 N N . VAL A 1 83 ? 8.48900 -22.97800 25.52800 1.000 39.11174 79 VAL A N 1
ATOM 493 C CA . VAL A 1 83 ? 9.09300 -21.66600 25.31500 1.000 41.20450 79 VAL A CA 1
ATOM 494 C C . VAL A 1 83 ? 10.37700 -21.61900 26.13200 1.000 50.45307 79 VAL A C 1
ATOM 495 O O . VAL A 1 83 ? 10.48100 -22.23900 27.19300 1.000 49.91238 79 VAL A O 1
ATOM 499 N N . VAL A 1 84 ? 11.37200 -20.89900 25.61900 1.000 45.27302 80 VAL A N 1
ATOM 500 C CA . VAL A 1 84 ? 12.64200 -20.70700 26.30900 1.000 44.95789 80 VAL A CA 1
ATOM 501 C C . VAL A 1 84 ? 12.97500 -19.22300 26.27900 1.000 48.78668 80 VAL A C 1
ATOM 502 O O . VAL A 1 84 ? 12.79000 -18.56000 25.25200 1.000 50.05572 80 VAL A O 1
ATOM 506 N N . GLN A 1 85 ? 13.46600 -18.70300 27.40000 1.000 45.82943 81 GLN A N 1
ATOM 507 C CA . GLN A 1 85 ? 13.75300 -17.27500 27.48900 1.000 52.77239 81 GLN A CA 1
ATOM 508 C C . GLN A 1 85 ? 14.70100 -17.03100 28.65800 1.000 50.93007 81 GLN A C 1
ATOM 509 O O . GLN A 1 85 ? 14.93600 -17.91200 29.48500 1.000 55.82688 81 GLN A O 1
ATOM 515 N N . GLU A 1 86 ? 15.24200 -15.81200 28.71300 1.000 56.96094 82 GLU A N 1
ATOM 516 C CA . GLU A 1 86 ? 15.99900 -15.38800 29.88500 1.000 55.62455 82 GLU A CA 1
ATOM 517 C C . GLU A 1 86 ? 15.05600 -15.20900 31.06600 1.000 58.58722 82 GLU A C 1
ATOM 518 O O . GLU A 1 86 ? 13.94900 -14.68300 30.92000 1.000 58.65710 82 GLU A O 1
ATOM 524 N N . GLN A 1 87 ? 15.49600 -15.64400 32.24800 1.000 60.65152 83 GLN A N 1
ATOM 525 C CA . GLN A 1 87 ? 14.60200 -15.59000 33.39900 1.000 63.54133 83 GLN A CA 1
ATOM 526 C C . GLN A 1 87 ? 14.37900 -14.15800 33.86900 1.000 63.55409 83 GLN A C 1
ATOM 527 O O . GLN 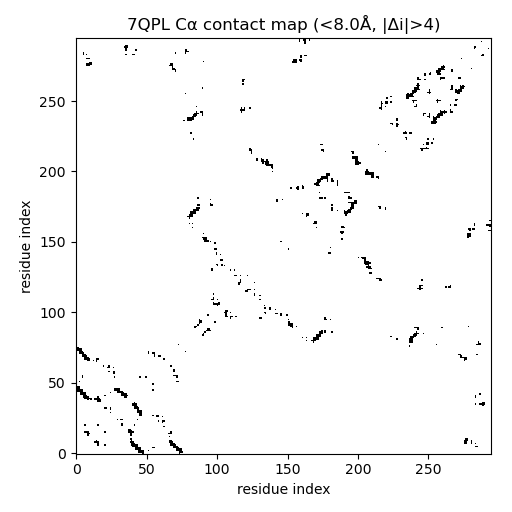A 1 87 ? 13.25300 -13.78800 34.22800 1.000 59.91202 83 GLN A O 1
ATOM 533 N N . GLU A 1 88 ? 15.41800 -13.31900 33.80100 1.000 59.09556 84 GLU A N 1
ATOM 534 C CA . GLU A 1 88 ? 15.43800 -12.08900 34.58500 1.000 71.61329 84 GLU A CA 1
ATOM 535 C C . GLU A 1 88 ? 14.28700 -11.15400 34.23700 1.000 77.32956 84 GLU A C 1
ATOM 536 O O . GLU A 1 88 ? 13.68200 -10.55000 35.13000 1.000 90.20769 84 GLU A O 1
ATOM 542 N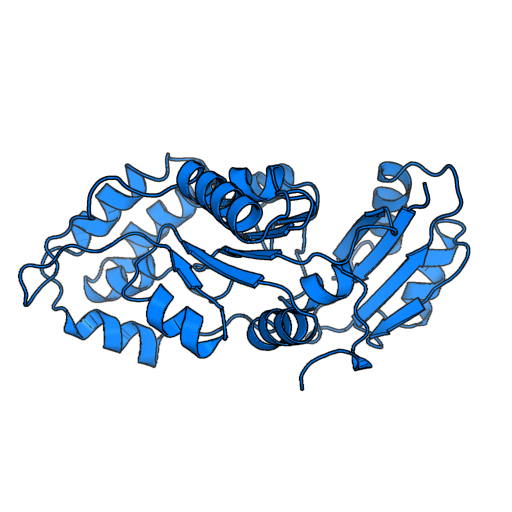 N . ARG A 1 89 ? 13.96800 -11.00300 32.96100 1.000 61.40116 85 ARG A N 1
ATOM 543 C CA . ARG A 1 89 ? 13.01000 -9.97300 32.58000 1.000 71.52026 85 ARG A CA 1
ATOM 544 C C . ARG A 1 89 ? 11.71200 -10.54400 32.01800 1.000 55.54150 85 ARG A C 1
ATOM 545 O O . ARG A 1 89 ? 11.02000 -9.87900 31.24200 1.000 53.93392 85 ARG A O 1
ATOM 553 N N . ARG A 1 90 ? 11.33900 -11.74700 32.45000 1.000 53.45264 86 ARG A N 1
ATOM 554 C CA . ARG A 1 90 ? 10.20700 -12.43800 31.84700 1.000 45.84685 86 ARG A CA 1
ATOM 555 C C . ARG A 1 90 ? 8.86100 -11.84600 32.25400 1.000 45.44484 86 ARG A C 1
ATOM 556 O O . ARG A 1 90 ? 7.89200 -11.98000 31.50600 1.000 42.41126 86 ARG A O 1
ATOM 564 N N . ARG A 1 91 ? 8.75400 -11.19200 33.40300 1.000 45.56697 87 ARG A N 1
ATOM 565 C CA . ARG A 1 91 ? 7.46500 -10.63600 33.80200 1.000 43.82058 87 ARG A CA 1
ATOM 566 C C . ARG A 1 91 ? 7.34000 -9.23000 33.23400 1.000 46.37007 87 ARG A C 1
ATOM 567 O O . ARG A 1 91 ? 8.13200 -8.35000 33.57700 1.000 48.98048 87 ARG A O 1
ATOM 575 N N . LYS A 1 92 ? 6.35100 -9.02100 32.37000 1.000 41.03001 88 LYS A N 1
ATOM 576 C CA . LYS A 1 92 ? 6.23000 -7.78400 31.61100 1.000 39.37407 88 LYS A CA 1
ATOM 577 C C . LYS A 1 92 ? 5.19800 -6.85900 32.24200 1.000 40.96035 88 LYS A C 1
ATOM 578 O O . LYS A 1 92 ? 4.33700 -7.28600 33.01000 1.000 45.07116 88 LYS A O 1
ATOM 584 N N . LYS A 1 93 ? 5.30300 -5.56700 31.92800 1.000 40.87807 89 LYS A N 1
ATOM 585 C CA . LYS A 1 93 ? 4.41300 -4.57100 32.51200 1.000 39.51871 89 LYS A CA 1
ATOM 586 C C . LYS A 1 93 ? 3.49000 -3.92700 31.48700 1.000 39.62784 89 LYS A C 1
ATOM 587 O O . LYS A 1 93 ? 2.78400 -2.96400 31.81500 1.000 43.06677 89 LYS A O 1
ATOM 593 N N . ILE A 1 94 ? 3.51100 -4.41700 30.24700 1.000 38.99438 90 ILE A N 1
ATOM 594 C CA . ILE A 1 94 ? 2.58200 -4.02300 29.19300 1.000 37.67338 90 ILE A CA 1
ATOM 595 C C . ILE A 1 94 ? 2.09000 -5.29900 28.52600 1.000 35.89127 90 ILE A C 1
ATOM 596 O O . ILE A 1 94 ? 2.88900 -6.19600 28.23600 1.000 37.99709 90 ILE A O 1
ATOM 601 N N . LEU A 1 95 ? 0.78600 -5.39300 28.29900 1.000 36.71669 91 LEU A N 1
ATOM 602 C CA . LEU A 1 95 ? 0.22500 -6.41300 27.41900 1.000 34.24011 91 LEU A CA 1
ATOM 603 C C . LEU A 1 95 ? -0.37400 -5.69800 26.22200 1.000 36.95276 91 LEU A C 1
ATOM 604 O O . LEU A 1 95 ? -1.15000 -4.75700 26.38700 1.000 37.84539 91 LEU A O 1
ATOM 609 N N . ILE A 1 96 ? -0.03200 -6.14000 25.01900 1.000 37.93229 92 ILE A N 1
ATOM 610 C CA . ILE A 1 96 ? -0.75500 -5.68400 23.84400 1.000 34.62314 92 ILE A CA 1
ATOM 611 C C . ILE A 1 96 ? -1.23200 -6.94700 23.13300 1.000 40.47984 92 ILE A C 1
ATOM 612 O O . ILE A 1 96 ? -0.43400 -7.85400 22.85600 1.000 33.79211 92 ILE A O 1
ATOM 617 N N . ALA A 1 97 ? -2.54100 -7.05400 22.93900 1.000 35.45477 93 ALA A N 1
ATOM 618 C CA . ALA A 1 97 ? -3.14800 -8.29800 22.48400 1.000 35.16070 93 ALA A CA 1
ATOM 619 C C . ALA A 1 97 ? -4.09000 -8.03900 21.31700 1.000 37.33239 93 ALA A C 1
ATOM 620 O O . ALA A 1 97 ? -4.89600 -7.10700 21.35300 1.000 36.35503 93 ALA A O 1
ATOM 622 N N . ASP A 1 98 ? -4.00100 -8.88700 20.29800 1.000 34.29076 94 ASP A N 1
ATOM 623 C CA . ASP A 1 98 ? -4.90100 -8.83000 19.15800 1.000 39.36447 94 ASP A CA 1
ATOM 624 C C . ASP A 1 98 ? -6.30800 -9.27900 19.54400 1.000 36.98762 94 ASP A C 1
ATOM 625 O O . ASP A 1 98 ? -6.47600 -10.12800 20.41800 1.000 36.60981 94 ASP A O 1
ATOM 630 N N . MET A 1 99 ? -7.33600 -8.76300 18.84200 1.000 35.81712 95 MET A N 1
ATOM 631 C CA . MET A 1 99 ? -8.70100 -9.19500 19.19100 1.000 34.42171 95 MET A CA 1
ATOM 632 C C . MET A 1 99 ? -9.14900 -10.42200 18.39400 1.000 38.83126 95 MET A C 1
ATOM 633 O O . MET A 1 99 ? -9.28400 -11.50800 18.96300 1.000 37.88949 95 MET A O 1
ATOM 638 N N . ASP A 1 100 ? -9.38000 -10.27700 17.08300 1.000 33.16881 96 ASP A N 1
ATOM 639 C CA . ASP A 1 100 ? -10.01100 -11.37000 16.32700 1.000 37.89572 96 ASP A CA 1
ATOM 640 C C . ASP A 1 100 ? -9.14000 -12.61600 16.28000 1.000 37.04682 96 ASP A C 1
ATOM 641 O O . ASP A 1 100 ? -7.97600 -12.56400 15.86600 1.000 35.93384 96 ASP A O 1
ATOM 646 N N . SER A 1 101 ? -9.74400 -13.75200 16.63900 1.000 34.99089 97 SER A N 1
ATOM 647 C CA . SER A 1 101 ? -9.11900 -15.07100 16.70200 1.000 40.47575 97 SER A CA 1
ATOM 648 C C . SER A 1 101 ? -7.98200 -15.12400 17.70700 1.000 45.78583 97 SER A C 1
ATOM 649 O O . SER A 1 101 ? -7.19000 -16.06900 17.69100 1.000 39.86470 97 SER A O 1
ATOM 652 N N . THR A 1 102 ? -7.86900 -14.12000 18.56900 1.000 37.86603 98 THR A N 1
ATOM 653 C CA . THR A 1 102 ? -6.88300 -14.15100 19.64300 1.000 36.49826 98 THR A CA 1
ATOM 654 C C . THR A 1 102 ? -7.62500 -14.01200 20.96700 1.000 41.34542 98 THR A C 1
ATOM 655 O O . THR A 1 102 ? -7.80400 -15.02000 21.65400 1.000 36.86475 98 THR A O 1
ATOM 659 N N . MET A 1 103 ? -8.10600 -12.81100 21.33000 1.000 40.16795 99 MET A N 1
ATOM 660 C CA . MET A 1 103 ? -8.87200 -12.72600 22.57400 1.000 40.51731 99 MET A CA 1
ATOM 661 C C . MET A 1 103 ? -10.32300 -13.15800 22.42700 1.000 39.31023 99 MET A C 1
ATOM 662 O O . MET A 1 103 ? -10.96900 -13.43300 23.44500 1.000 40.81806 99 MET A O 1
ATOM 667 N N . ILE A 1 104 ? -10.84400 -13.25100 21.20200 1.000 38.97843 100 ILE A N 1
ATOM 668 C CA . ILE A 1 104 ? -12.15900 -13.84400 20.98300 1.000 41.29499 100 ILE A CA 1
ATOM 669 C C . ILE A 1 104 ? -11.99500 -15.00600 20.01600 1.000 38.91170 100 ILE A C 1
ATOM 670 O O . ILE A 1 104 ? -11.00800 -15.09700 19.28500 1.000 41.61641 100 ILE A O 1
ATOM 675 N N . GLY A 1 105 ? -12.98100 -15.90100 20.01900 1.000 43.12433 101 GLY A N 1
ATOM 676 C CA . GLY A 1 105 ? -12.88700 -17.06300 19.15400 1.000 45.51870 101 GLY A CA 1
ATOM 677 C C . GLY A 1 105 ? -13.16000 -16.80700 17.68700 1.000 47.43075 101 GLY A C 1
ATOM 678 O O . GLY A 1 105 ? -12.85000 -17.66800 16.85700 1.000 48.27139 101 GLY A O 1
ATOM 679 N N . GLN A 1 106 ? -13.70600 -15.64400 17.34400 1.000 42.48711 102 GLN A N 1
ATOM 680 C CA . GLN A 1 106 ? -14.24500 -15.38700 16.01600 1.000 41.30478 102 GLN A CA 1
ATOM 681 C C . GLN A 1 106 ? -13.46700 -14.28700 15.30500 1.000 44.10751 102 GLN A C 1
ATOM 682 O O . GLN A 1 106 ? -12.60000 -13.61800 15.87700 1.000 41.36478 102 GLN A O 1
ATOM 688 N N . GLU A 1 107 ? -13.81200 -14.10100 14.02800 1.000 37.93059 103 GLU A N 1
ATOM 689 C CA . GLU A 1 107 ? -13.41000 -12.94100 13.23200 1.000 41.63561 103 GLU A CA 1
ATOM 690 C C . GLU A 1 107 ? -14.63800 -12.04800 13.10800 1.000 44.50331 103 GLU A C 1
ATOM 691 O O . GLU A 1 107 ? -15.63300 -12.45200 12.48900 1.000 44.74957 103 GLU A O 1
ATOM 697 N N . CYS A 1 108 ? -14.59000 -10.84000 13.69600 1.000 39.96266 104 CYS A N 1
ATOM 698 C CA . CYS A 1 108 ? -15.80800 -10.03200 13.71100 1.000 45.28889 104 CYS A CA 1
ATOM 699 C C . CYS A 1 108 ? -16.27400 -9.73600 12.28700 1.000 44.00895 104 CYS A C 1
ATOM 700 O O . CYS A 1 108 ? -17.48400 -9.64200 12.03900 1.000 45.73317 104 CYS A O 1
ATOM 703 N N . ILE A 1 109 ? -15.34000 -9.62400 11.33100 1.000 41.63008 105 ILE A N 1
ATOM 704 C CA . ILE A 1 109 ? -15.75200 -9.25600 9.98000 1.000 40.22528 105 ILE A CA 1
ATOM 705 C C . ILE A 1 109 ? -16.45800 -10.43500 9.31600 1.000 44.02538 105 ILE A C 1
ATOM 706 O O . ILE A 1 109 ? -17.39600 -10.24000 8.53200 1.000 44.42069 105 ILE A O 1
ATOM 711 N N . ASP A 1 110 ? -16.05200 -11.67400 9.63700 1.000 40.80410 106 ASP A N 1
ATOM 712 C CA . ASP A 1 110 ? -16.75200 -12.83900 9.09700 1.000 39.89012 106 ASP A CA 1
ATOM 713 C C . ASP A 1 110 ? -18.14300 -12.96000 9.69600 1.000 47.89738 106 ASP A C 1
ATOM 714 O O . ASP A 1 110 ? -19.08700 -13.37200 9.01200 1.000 48.45756 106 ASP A O 1
ATOM 719 N N . GLU A 1 111 ? -18.29100 -12.61700 10.97500 1.000 45.12347 107 GLU A N 1
ATOM 720 C CA . GLU A 1 111 ? -19.61200 -12.69800 11.58400 1.000 49.26943 107 GLU A CA 1
ATOM 721 C C . GLU A 1 111 ? -20.53200 -11.61200 11.04900 1.000 50.77269 107 GLU A C 1
ATOM 722 O O . GLU A 1 111 ? -21.72900 -11.84600 10.88500 1.000 50.99295 107 GLU A O 1
ATOM 728 N N . LEU A 1 112 ? -19.99700 -10.42500 10.75700 1.000 49.06224 108 LEU A N 1
ATOM 729 C CA . LEU A 1 112 ? -20.81000 -9.41700 10.08500 1.000 48.04376 108 LEU A CA 1
ATOM 730 C C . LEU A 1 112 ? -21.22400 -9.89000 8.70100 1.000 54.02958 108 LEU A C 1
ATOM 731 O O . LEU A 1 112 ? -22.37200 -9.69400 8.28700 1.000 52.19300 108 LEU A O 1
ATOM 736 N N . ALA A 1 113 ? -20.30000 -10.52900 7.97700 1.000 48.67698 109 ALA A N 1
ATOM 737 C CA . ALA A 1 113 ? -20.60000 -10.99100 6.62400 1.000 48.85601 109 ALA A CA 1
ATOM 738 C C . ALA A 1 113 ? -21.73300 -12.01400 6.60400 1.000 53.39217 109 ALA A C 1
ATOM 739 O O . ALA A 1 113 ? -22.51200 -12.05600 5.64600 1.000 53.52255 109 ALA A O 1
ATOM 741 N N . GLU A 1 114 ? -21.85500 -12.83400 7.64800 1.000 51.11657 110 GLU A N 1
ATOM 742 C CA . GLU A 1 114 ? -22.96000 -13.78700 7.70600 1.000 50.30085 110 GLU A CA 1
ATOM 743 C C . GLU A 1 114 ? -24.30200 -13.07500 7.60000 1.000 60.30364 110 GLU A C 1
ATOM 744 O O . GLU A 1 114 ? -25.24400 -13.58200 6.97700 1.000 60.33688 110 GLU A O 1
ATOM 750 N N . GLU A 1 115 ? -24.40100 -11.88600 8.19100 1.000 55.56360 111 GLU A N 1
ATOM 751 C CA . GLU A 1 115 ? -25.64100 -11.12300 8.15100 1.000 68.40605 111 GLU A CA 1
ATOM 752 C C . GLU A 1 115 ? -25.93000 -10.57500 6.76400 1.000 65.25698 111 GLU A C 1
ATOM 753 O O . GLU A 1 115 ? -27.08700 -10.27400 6.45400 1.000 66.48018 111 GLU A O 1
ATOM 759 N N . ALA A 1 116 ? -24.90500 -10.43100 5.93300 1.000 57.28451 112 ALA A N 1
ATOM 760 C CA . ALA A 1 116 ? -25.06400 -10.08900 4.53000 1.000 58.06426 112 ALA A CA 1
ATOM 761 C C . ALA A 1 116 ? -25.18500 -11.32500 3.65300 1.000 61.58411 112 ALA A C 1
ATOM 762 O O . ALA A 1 116 ? -25.20100 -11.19900 2.42500 1.000 60.95313 112 ALA A O 1
ATOM 764 N N . GLY A 1 117 ? -25.25700 -12.51000 4.25700 1.000 57.94377 113 GLY A N 1
ATOM 765 C CA . GLY A 1 117 ? -25.30900 -13.75400 3.51000 1.000 57.94950 113 GLY A CA 1
ATOM 766 C C . GLY A 1 117 ? -24.03000 -14.10200 2.78400 1.000 66.23963 113 GLY A C 1
ATOM 767 O O . GLY A 1 117 ? -24.07000 -14.82100 1.78200 1.000 57.72966 113 GLY A O 1
ATOM 768 N N . LEU A 1 118 ? -22.88700 -13.61600 3.26600 1.000 52.09159 114 LEU A N 1
ATOM 769 C CA . LEU A 1 118 ? -21.64000 -13.72000 2.51700 1.000 53.61484 114 LEU A CA 1
ATOM 770 C C . LEU A 1 118 ? -20.51100 -14.26400 3.38400 1.000 50.68146 114 LEU A C 1
ATOM 771 O O . LEU A 1 118 ? -19.33300 -13.96900 3.13400 1.000 47.35373 114 LEU A O 1
ATOM 776 N N . ARG A 1 119 ? -20.84500 -15.07300 4.39300 1.000 52.56712 115 ARG A N 1
ATOM 777 C CA . ARG A 1 119 ? -19.82400 -15.53000 5.33500 1.000 52.34331 115 ARG A CA 1
ATOM 778 C C . ARG A 1 119 ? -18.70000 -16.27300 4.62400 1.000 54.06530 115 ARG A C 1
ATOM 779 O O . ARG A 1 119 ? -17.51800 -15.96800 4.82200 1.000 49.19267 115 ARG A O 1
ATOM 787 N N . ASP A 1 120 ? -19.04400 -17.27200 3.80300 1.000 52.45740 116 ASP A N 1
ATOM 788 C CA . ASP A 1 120 ? -17.99300 -18.09400 3.20200 1.000 53.80161 116 ASP A CA 1
ATOM 789 C C . ASP A 1 120 ? -17.08900 -17.26100 2.29800 1.000 49.91813 116 ASP A C 1
ATOM 790 O O . ASP A 1 120 ? -15.85500 -17.38400 2.35400 1.000 52.84007 116 ASP A O 1
ATOM 795 N N . HIS A 1 121 ? -17.68300 -16.38600 1.48100 1.000 47.00539 117 HIS A N 1
ATOM 796 C CA . HIS A 1 121 ? -16.89900 -15.54500 0.58200 1.000 47.00008 117 HIS A CA 1
ATOM 797 C C . HIS A 1 121 ? -15.94600 -14.65600 1.36600 1.000 49.05276 117 HIS A C 1
ATOM 798 O O . HIS A 1 121 ? -14.75700 -14.54900 1.04000 1.000 46.03272 117 HIS A O 1
ATOM 805 N N . VAL A 1 122 ? -16.45800 -13.99700 2.40300 1.000 46.06729 118 VAL A N 1
ATOM 806 C CA . VAL A 1 122 ? -15.61900 -13.08800 3.17300 1.000 44.26331 118 VAL A CA 1
ATOM 807 C C . VAL A 1 122 ? -14.61400 -13.87200 4.00600 1.000 42.70417 118 VAL A C 1
ATOM 808 O O . VAL A 1 122 ? -13.44500 -13.48400 4.11700 1.000 43.89916 118 VAL A O 1
ATOM 812 N N . ALA A 1 123 ? -15.05100 -14.98800 4.60800 1.000 43.43672 119 ALA A N 1
ATOM 813 C CA . ALA A 1 123 ? -14.14500 -15.77900 5.43900 1.000 40.75526 119 ALA A CA 1
ATOM 814 C C . ALA A 1 123 ? -12.95100 -16.29900 4.64300 1.000 49.21426 119 ALA A C 1
ATOM 815 O O . ALA A 1 123 ? -11.85700 -16.45100 5.19800 1.000 42.86393 119 ALA A O 1
ATOM 817 N N . ALA A 1 124 ? -13.12800 -16.57500 3.34900 1.000 43.24479 120 ALA A N 1
ATOM 818 C CA . ALA A 1 124 ? -11.99500 -17.04200 2.55200 1.000 45.63782 120 ALA A CA 1
ATOM 819 C C . ALA A 1 124 ? -10.96900 -15.93000 2.36000 1.000 42.87373 120 ALA A C 1
ATOM 820 O O . ALA A 1 124 ? -9.75300 -16.18200 2.35400 1.000 43.37226 120 ALA A O 1
ATOM 822 N N . ILE A 1 125 ? -11.43800 -14.69000 2.21400 1.000 39.28596 121 ILE A N 1
ATOM 823 C CA . ILE A 1 125 ? -10.52200 -13.55900 2.12100 1.000 39.31688 121 ILE A CA 1
ATOM 824 C C . ILE A 1 125 ? -9.82900 -13.33700 3.45900 1.000 42.96508 121 ILE A C 1
ATOM 825 O O . ILE A 1 125 ? -8.60500 -13.15500 3.52600 1.000 39.31119 121 ILE A O 1
ATOM 830 N N . THR A 1 126 ? -10.60900 -13.35300 4.54600 1.000 38.76320 122 THR A N 1
ATOM 831 C CA . THR A 1 126 ? -10.04300 -13.20400 5.88400 1.000 40.11259 122 THR A CA 1
ATOM 832 C C . THR A 1 126 ? -8.92400 -14.20300 6.12800 1.000 40.36596 122 THR A C 1
ATOM 833 O O . THR A 1 126 ? -7.86800 -13.84400 6.65900 1.000 37.50478 122 THR A O 1
ATOM 837 N N . ALA A 1 127 ? -9.13500 -15.46200 5.73200 1.000 37.77305 123 ALA A N 1
ATOM 838 C CA . ALA A 1 127 ? -8.12600 -16.49700 5.94800 1.000 36.98661 123 ALA A CA 1
ATOM 839 C C . ALA A 1 127 ? -6.82900 -16.18200 5.20700 1.000 38.95104 123 ALA A C 1
ATOM 840 O O . ALA A 1 127 ? -5.73600 -16.37700 5.74800 1.000 36.83465 123 ALA A O 1
ATOM 842 N N . ARG A 1 128 ? -6.93000 -15.65600 3.98400 1.000 36.05954 124 ARG A N 1
ATOM 843 C CA . ARG A 1 128 ? -5.72500 -15.29500 3.24000 1.000 41.72548 124 ARG A CA 1
ATOM 844 C C . ARG A 1 128 ? -5.02400 -14.10000 3.87100 1.000 38.88040 124 ARG A C 1
ATOM 845 O O . ARG A 1 128 ? -3.78900 -14.05100 3.90500 1.000 37.56309 124 ARG A O 1
ATOM 853 N N . ALA A 1 129 ? -5.79300 -13.14000 4.38700 1.000 38.93034 125 ALA A N 1
ATOM 854 C CA . ALA A 1 129 ? -5.20700 -11.98700 5.07400 1.000 39.66871 125 ALA A CA 1
ATOM 855 C C . ALA A 1 129 ? -4.53700 -12.41000 6.37700 1.000 38.62486 125 ALA A C 1
ATOM 856 O O . ALA A 1 129 ? -3.44500 -11.92600 6.72100 1.000 37.50119 125 ALA A O 1
ATOM 858 N N . MET A 1 130 ? -5.17600 -13.30900 7.11800 1.000 37.21266 126 MET A N 1
ATOM 859 C CA A MET A 1 130 ? -4.56700 -13.84400 8.33000 0.510 37.83184 126 MET A CA 1
ATOM 860 C CA B MET A 1 130 ? -4.56500 -13.83400 8.33100 0.490 37.82681 126 MET A CA 1
ATOM 861 C C . MET A 1 130 ? -3.23600 -14.52200 8.03000 1.000 37.06516 126 MET A C 1
ATOM 862 O O . MET A 1 130 ? -2.28500 -14.42600 8.81600 1.000 36.70523 126 MET A O 1
ATOM 871 N N . ASN A 1 131 ? -3.14400 -15.21800 6.89700 1.000 36.34224 127 ASN A N 1
ATOM 872 C CA . ASN A 1 131 ? -1.95100 -15.98800 6.58800 1.000 33.87180 127 ASN A CA 1
ATOM 873 C C . ASN A 1 131 ? -0.86100 -15.14300 5.93600 1.000 40.18797 127 ASN A C 1
ATOM 874 O O . ASN A 1 131 ? 0.27600 -15.61200 5.81100 1.000 42.51076 127 ASN A O 1
ATOM 879 N N . GLY A 1 132 ? -1.18000 -13.92100 5.51400 1.000 39.40676 128 GLY A N 1
ATOM 880 C CA . GLY A 1 132 ? -0.20400 -13.06300 4.86900 1.000 39.05801 128 GLY A CA 1
ATOM 881 C C . GLY A 1 132 ? -0.16400 -13.16500 3.37000 1.000 41.66239 128 GLY A C 1
ATOM 882 O O . GLY A 1 132 ? 0.75800 -12.61300 2.74700 1.000 42.77320 128 GLY A O 1
ATOM 883 N N . GLU A 1 133 ? -1.13000 -13.84900 2.76000 1.000 39.19976 129 GLU A N 1
ATOM 884 C CA . GLU A 1 133 ? -1.14400 -14.01900 1.31500 1.000 40.66614 129 GLU A CA 1
ATOM 885 C C . GLU A 1 133 ? -1.71600 -12.81900 0.58300 1.000 45.72729 129 GLU A C 1
ATOM 886 O O . GLU A 1 133 ? -1.55000 -12.72600 -0.63900 1.000 49.17124 129 GLU A O 1
ATOM 892 N N . ILE A 1 134 ? -2.42000 -11.93400 1.29000 1.000 41.13433 130 ILE A N 1
ATOM 893 C CA . ILE A 1 134 ? -2.84600 -10.65100 0.74200 1.000 46.38341 130 ILE A CA 1
ATOM 894 C C . ILE A 1 134 ? -2.60000 -9.58900 1.80000 1.000 41.46761 130 ILE A C 1
ATOM 895 O O . ILE A 1 134 ? -2.66200 -9.86000 3.00300 1.000 42.82999 130 ILE A O 1
ATOM 900 N N . ALA A 1 135 ? -2.28800 -8.37000 1.34900 1.000 41.04534 131 ALA A N 1
ATOM 901 C CA . ALA A 1 135 ? -2.06100 -7.28200 2.29100 1.000 44.42820 131 ALA A CA 1
ATOM 902 C C . ALA A 1 135 ? -3.34000 -6.98100 3.05800 1.000 43.63247 131 ALA A C 1
ATOM 903 O O . ALA A 1 135 ? -4.44800 -7.09700 2.52700 1.000 43.25598 131 ALA A O 1
ATOM 905 N N . PHE A 1 136 ? -3.17100 -6.59000 4.32100 1.000 40.04599 132 PHE A N 1
ATOM 906 C CA . PHE A 1 136 ? -4.31900 -6.40200 5.19700 1.000 42.34390 132 PHE A CA 1
ATOM 907 C C . PHE A 1 136 ? -5.26100 -5.31600 4.68800 1.000 48.93354 132 PHE A C 1
ATOM 908 O O . PHE A 1 136 ? -6.48100 -5.50000 4.68700 1.000 42.19645 132 PHE A O 1
ATOM 916 N N . GLU A 1 137 ? -4.72500 -4.15300 4.28700 1.000 43.79919 133 GLU A N 1
ATOM 917 C CA A GLU A 1 137 ? -5.61400 -3.02500 4.00200 0.482 43.40941 133 GLU A CA 1
ATOM 918 C CA B GLU A 1 137 ? -5.60800 -3.02300 4.00800 0.518 43.41057 133 GLU A CA 1
ATOM 919 C C . GLU A 1 137 ? -6.52300 -3.28100 2.81100 1.000 40.15967 133 GLU A C 1
ATOM 920 O O . GLU A 1 137 ? -7.74800 -3.10400 2.94800 1.000 41.73276 133 GLU A O 1
ATOM 931 N N . PRO A 1 138 ? -6.03300 -3.69400 1.63500 1.000 38.64006 134 PRO A N 1
ATOM 932 C CA . PRO A 1 138 ? -6.99000 -3.96100 0.54700 1.000 43.11994 134 PRO A CA 1
ATOM 933 C C . PRO A 1 138 ? -7.96400 -5.08400 0.87200 1.000 40.38312 134 PRO A C 1
ATOM 934 O O . PRO A 1 138 ? -9.11700 -5.03400 0.43100 1.000 41.90287 134 PRO A O 1
ATOM 938 N N . ALA A 1 139 ? -7.53500 -6.08800 1.64300 1.000 39.88639 135 ALA A N 1
ATOM 939 C CA . ALA A 1 139 ? -8.44300 -7.15600 2.05700 1.000 39.83781 135 ALA A CA 1
ATOM 940 C C . ALA A 1 139 ? -9.54900 -6.63100 2.96100 1.000 42.60723 135 ALA A C 1
ATOM 941 O O . ALA A 1 139 ? -10.70400 -7.05400 2.84700 1.000 39.84546 135 ALA A O 1
ATOM 943 N N . LEU A 1 140 ? -9.21700 -5.73100 3.88500 1.000 41.11141 136 LEU A N 1
ATOM 944 C CA . LEU A 1 140 ? -10.25700 -5.15300 4.73100 1.000 36.82291 136 LEU A CA 1
ATOM 945 C C . LEU A 1 140 ? -11.24000 -4.32200 3.90400 1.000 39.66514 136 LEU A C 1
ATOM 946 O O . LEU A 1 140 ? -12.45800 -4.41900 4.09400 1.000 39.48647 136 LEU A O 1
ATOM 951 N N . ARG A 1 141 ? -10.73000 -3.47600 2.99900 1.000 38.37597 137 ARG A N 1
ATOM 952 C CA . ARG A 1 141 ? -11.62300 -2.66400 2.16300 1.000 39.36576 137 ARG A CA 1
ATOM 953 C C . ARG A 1 141 ? -12.57100 -3.54000 1.35100 1.000 43.69829 137 ARG A C 1
ATOM 954 O O . ARG A 1 141 ? -13.77600 -3.26300 1.26500 1.000 42.67437 137 ARG A O 1
ATOM 962 N N . GLU A 1 142 ? -12.03400 -4.60000 0.74100 1.000 41.48792 138 GLU A N 1
ATOM 963 C CA . GLU A 1 142 ? -12.83900 -5.50700 -0.07100 1.000 43.10816 138 GLU A CA 1
ATOM 964 C C . GLU A 1 142 ? -13.94600 -6.15000 0.74900 1.000 44.85762 138 GLU A C 1
ATOM 965 O O . GLU A 1 142 ? -15.09500 -6.24300 0.30100 1.000 44.71272 138 GLU A O 1
ATOM 971 N N . ARG A 1 143 ? -13.61000 -6.62800 1.95100 1.000 41.15268 139 ARG A N 1
ATOM 972 C CA . ARG A 1 143 ? -14.59700 -7.32400 2.77400 1.000 41.21033 139 ARG A CA 1
ATOM 973 C C . ARG A 1 143 ? -15.63600 -6.36000 3.33300 1.000 41.82635 139 ARG A C 1
ATOM 974 O O . ARG A 1 143 ? -16.83800 -6.65300 3.31700 1.000 40.99694 139 ARG A O 1
ATOM 982 N N . VAL A 1 144 ? -15.19900 -5.20100 3.82700 1.000 39.77905 140 VAL A N 1
ATOM 983 C CA . VAL A 1 144 ? -16.15400 -4.26100 4.40600 1.000 38.57419 140 VAL A CA 1
ATOM 984 C C . VAL A 1 144 ? -17.11200 -3.72900 3.34000 1.000 41.17084 140 VAL A C 1
ATOM 985 O O . VAL A 1 144 ? -18.28600 -3.46400 3.62700 1.000 43.96649 140 VAL A O 1
ATOM 989 N N . ALA A 1 145 ? -16.65300 -3.58300 2.09300 1.000 42.92665 141 ALA A N 1
ATOM 990 C CA . ALA A 1 145 ? -17.55500 -3.07900 1.05600 1.000 46.74329 141 ALA A CA 1
ATOM 991 C C . ALA A 1 145 ? -18.76500 -3.98300 0.89100 1.000 46.45327 141 ALA A C 1
ATOM 992 O O . ALA A 1 145 ? -19.85400 -3.50800 0.53600 1.000 45.39699 141 ALA A O 1
ATOM 994 N N . LEU A 1 146 ? -18.59800 -5.28200 1.14400 1.000 44.85963 142 LEU A N 1
ATOM 995 C CA . LEU A 1 146 ? -19.70700 -6.22200 1.04900 1.000 48.01022 142 LEU A CA 1
ATOM 996 C C . LEU A 1 146 ? -20.69200 -6.08800 2.20100 1.000 50.23788 142 LEU A C 1
ATOM 997 O O . LEU A 1 146 ? -21.77300 -6.68400 2.14200 1.000 49.37056 142 LEU A O 1
ATOM 1002 N N . LEU A 1 147 ? -20.36200 -5.30900 3.22700 1.000 45.89113 143 LEU A N 1
ATOM 1003 C CA . LEU A 1 147 ? -21.27100 -5.03600 4.33200 1.000 46.47211 143 LEU A CA 1
ATOM 1004 C C . LEU A 1 147 ? -22.11600 -3.78700 4.11000 1.000 48.24464 143 LEU A C 1
ATOM 1005 O O . LEU A 1 147 ? -22.92000 -3.43700 4.98100 1.000 52.78223 143 LEU A O 1
ATOM 1010 N N . LYS A 1 148 ? -21.95100 -3.10800 2.98000 1.000 48.19401 144 LYS A N 1
ATOM 1011 C CA . LYS A 1 148 ? -22.71900 -1.90400 2.70300 1.000 52.92003 144 LYS A CA 1
ATOM 1012 C C . LYS A 1 148 ? -24.20800 -2.18800 2.84700 1.000 57.44399 144 LYS A C 1
ATOM 1013 O O . LYS A 1 148 ? -24.71500 -3.18100 2.32200 1.000 56.32583 144 LYS A O 1
ATOM 1019 N N . GLY A 1 149 ? -24.89700 -1.33900 3.60000 1.000 54.46632 145 GLY A N 1
ATOM 1020 C CA . GLY A 1 149 ? -26.33100 -1.43900 3.76900 1.000 62.60412 145 GLY A CA 1
ATOM 1021 C C . GLY A 1 149 ? -26.78800 -2.14400 5.03200 1.000 62.04620 145 GLY A C 1
ATOM 1022 O O . GLY A 1 149 ? -27.95700 -2.00700 5.40600 1.000 70.50373 145 GLY A O 1
ATOM 1023 N N . LEU A 1 150 ? -25.91300 -2.89300 5.68900 1.000 56.37138 146 LEU A N 1
ATOM 1024 C CA . LEU A 1 150 ? -26.30400 -3.60400 6.90200 1.000 57.01128 146 LEU A CA 1
ATOM 1025 C C . LEU A 1 150 ? -26.74900 -2.61200 7.97200 1.000 63.48775 146 LEU A C 1
ATOM 1026 O O . LEU A 1 150 ? -26.04900 -1.61800 8.21600 1.000 64.49962 146 LEU A O 1
ATOM 1031 N N . PRO A 1 151 ? -27.88400 -2.84600 8.63400 1.000 69.33116 147 PRO A N 1
ATOM 1032 C CA . PRO A 1 151 ? -28.34900 -1.91400 9.66800 1.000 71.64801 147 PRO A CA 1
ATOM 1033 C C . PRO A 1 151 ? -27.41800 -1.93500 10.86500 1.000 73.36696 147 PRO A C 1
ATOM 1034 O O . PRO A 1 151 ? -26.90000 -2.98100 11.24700 1.000 66.68148 147 PRO A O 1
ATOM 1038 N N . LEU A 1 152 ? -27.23700 -0.77200 11.49000 1.000 68.37050 148 LEU A N 1
ATOM 1039 C CA . LEU A 1 152 ? -26.34300 -0.71200 12.64400 1.000 62.61269 148 LEU A CA 1
ATOM 1040 C C . LEU A 1 152 ? -26.74100 -1.68200 13.75400 1.000 70.82810 148 LEU A C 1
ATOM 1041 O O . LEU A 1 152 ? -25.88100 -2.07900 14.54800 1.000 69.37045 148 LEU A O 1
ATOM 1046 N N . SER A 1 153 ? -27.98900 -2.12300 13.79300 1.000 77.95103 149 SER A N 1
ATOM 1047 C CA . SER A 1 153 ? -28.45000 -3.08000 14.80200 1.000 65.12581 149 SER A CA 1
ATOM 1048 C C . SER A 1 153 ? -27.72700 -4.39700 14.74100 1.000 70.21723 149 SER A C 1
ATOM 1049 O O . SER A 1 153 ? -27.68300 -5.12500 15.71500 1.000 77.24839 149 SER A O 1
ATOM 1052 N N . VAL A 1 154 ? -27.16600 -4.71200 13.59200 1.000 70.20911 150 VAL A N 1
ATOM 1053 C CA . VAL A 1 154 ? -26.48100 -5.97600 13.40400 1.000 78.64529 150 VAL A CA 1
ATOM 1054 C C . VAL A 1 154 ? -25.30600 -6.14500 14.35600 1.000 80.57113 150 VAL A C 1
ATOM 1055 O O . VAL A 1 154 ? -25.06400 -7.22500 14.85600 1.000 80.00229 150 VAL A O 1
ATOM 1059 N N . ILE A 1 155 ? -24.60000 -5.07000 14.63900 1.000 66.19013 151 ILE A N 1
ATOM 1060 C CA . ILE A 1 155 ? -23.44200 -5.17300 15.48700 1.000 67.74354 151 ILE A CA 1
ATOM 1061 C C . ILE A 1 155 ? -23.79500 -5.75200 16.83400 1.000 70.44041 151 ILE A C 1
ATOM 1062 O O . ILE A 1 155 ? -23.27300 -6.78900 17.21300 1.000 66.38109 151 ILE A O 1
ATOM 1067 N N . ASP A 1 156 ? -24.68900 -5.08500 17.55400 1.000 67.15949 152 ASP A N 1
ATOM 1068 C CA . ASP A 1 156 ? -25.09800 -5.58000 18.86400 1.000 69.14596 152 ASP A CA 1
ATOM 1069 C C . ASP A 1 156 ? -25.56600 -7.02500 18.77700 1.000 69.94392 152 ASP A C 1
ATOM 1070 O O . ASP A 1 156 ? -25.27100 -7.83900 19.66100 1.000 75.15549 152 ASP A O 1
ATOM 1075 N N . LYS A 1 157 ? -26.29400 -7.35800 17.70800 1.000 73.16014 153 LYS A N 1
ATOM 1076 C CA . LYS A 1 157 ? -26.78800 -8.71700 17.51300 1.000 72.55752 153 LYS A CA 1
ATOM 1077 C C . LYS A 1 157 ? -25.63800 -9.71600 17.46100 1.000 70.55591 153 LYS A C 1
ATOM 1078 O O . LYS A 1 157 ? -25.66100 -10.74600 18.14400 1.000 69.86464 153 LYS A O 1
ATOM 1084 N N . VAL A 1 158 ? -24.61400 -9.41500 16.66000 1.000 74.59831 154 VAL A N 1
ATOM 1085 C CA . VAL A 1 158 ? -23.48600 -10.33000 16.50100 1.000 71.96648 154 VAL A CA 1
ATOM 1086 C C . VAL A 1 158 ? -22.73900 -10.49400 17.81700 1.000 67.41188 154 VAL A C 1
ATOM 1087 O O . VAL A 1 158 ? -22.42700 -11.61500 18.24000 1.000 63.77999 154 VAL A O 1
ATOM 1091 N N . ILE A 1 159 ? -22.42500 -9.37600 18.47300 1.000 63.33402 155 ILE A N 1
ATOM 1092 C CA . ILE A 1 159 ? -21.70600 -9.42900 19.74400 1.000 68.35067 155 ILE A CA 1
ATOM 1093 C C . ILE A 1 159 ? -22.45600 -10.29700 20.74200 1.000 74.28735 155 ILE A C 1
ATOM 1094 O O . ILE A 1 159 ? -21.89200 -11.21900 21.34500 1.000 65.31370 155 ILE A O 1
ATOM 1099 N N . SER A 1 160 ? -23.75400 -10.03600 20.89800 1.000 72.96092 156 SER A N 1
ATOM 1100 C CA . SER A 1 160 ? -24.52000 -10.66900 21.95700 1.000 79.71961 156 SER A CA 1
ATOM 1101 C C . SER A 1 160 ? -24.69400 -12.16300 21.72100 1.000 78.37552 156 SER A C 1
ATOM 1102 O O . SER A 1 160 ? -24.78900 -12.93100 22.68300 1.000 82.82591 156 SER A O 1
ATOM 1105 N N . THR A 1 161 ? -24.72200 -12.59800 20.46100 1.000 68.24176 157 THR A N 1
ATOM 1106 C CA . THR A 1 161 ? -25.10200 -13.96700 20.13900 1.000 69.40718 157 THR A CA 1
ATOM 1107 C C . THR A 1 161 ? -24.00600 -14.83500 19.53200 1.000 71.70644 157 THR A C 1
ATOM 1108 O O . THR A 1 161 ? -24.12900 -16.06300 19.58300 1.000 70.46166 157 THR A O 1
ATOM 1112 N N . ARG A 1 162 ? -22.94700 -14.26500 18.96600 1.000 66.59615 158 ARG A N 1
ATOM 1113 C CA . ARG A 1 162 ? -21.94900 -15.11000 18.32200 1.000 64.68306 158 ARG A CA 1
ATOM 1114 C C . ARG A 1 162 ? -20.50300 -14.86700 18.73400 1.000 59.18893 158 ARG A C 1
ATOM 1115 O O . ARG A 1 162 ? -19.63900 -15.64400 18.31600 1.000 60.45034 158 ARG A O 1
ATOM 1123 N N . ILE A 1 163 ? -20.19900 -13.84600 19.52500 1.000 53.39200 159 ILE A N 1
ATOM 1124 C CA . ILE A 1 163 ? -18.82300 -13.61800 19.96200 1.000 50.63848 159 ILE A CA 1
ATOM 1125 C C . ILE A 1 163 ? -18.60500 -14.30500 21.30400 1.000 57.05717 159 ILE A C 1
ATOM 1126 O O . ILE A 1 163 ? -19.41900 -14.17100 22.22400 1.000 53.49960 159 ILE A O 1
ATOM 1131 N N . THR A 1 164 ? -17.51700 -15.06700 21.40900 1.000 47.80619 160 THR A N 1
ATOM 1132 C CA . THR A 1 164 ? -17.14800 -15.72600 22.65600 1.000 52.04545 160 THR A CA 1
ATOM 1133 C C . THR A 1 164 ? -15.71100 -15.37000 23.02400 1.000 54.84142 160 THR A C 1
ATOM 1134 O O . THR A 1 164 ? -14.85100 -15.19800 22.15600 1.000 47.71212 160 THR A O 1
ATOM 1138 N N . LEU A 1 165 ? -15.46100 -15.25000 24.32500 1.000 45.83497 161 LEU A N 1
ATOM 1139 C CA . LEU A 1 165 ? -14.12700 -14.91100 24.80600 1.000 50.13825 161 LEU A CA 1
ATOM 1140 C C . LEU A 1 165 ? -13.22600 -16.14000 24.78100 1.000 43.70069 161 LEU A C 1
ATOM 1141 O O . LEU A 1 165 ? -13.63200 -17.23300 25.18000 1.000 46.86563 161 LEU A O 1
ATOM 1146 N N . THR A 1 166 ? -11.99900 -15.95900 24.32200 1.000 45.87596 162 THR A N 1
ATOM 1147 C CA . THR A 1 166 ? -11.05400 -17.06400 24.33200 1.000 45.88006 162 THR A CA 1
ATOM 1148 C C . THR A 1 166 ? -10.74200 -17.47400 25.76800 1.000 44.37703 162 THR A C 1
ATOM 1149 O O . THR A 1 166 ? -10.49800 -16.59700 26.61300 1.000 43.09021 162 THR A O 1
ATOM 1153 N N . PRO A 1 167 ? -10.76600 -18.77400 26.09000 1.000 44.65743 163 PRO A N 1
ATOM 1154 C CA . PRO A 1 167 ? -10.45000 -19.21200 27.45800 1.000 41.81431 163 PRO A CA 1
ATOM 1155 C C . PRO A 1 167 ? -9.13200 -18.63100 27.95600 1.000 44.72426 163 PRO A C 1
ATOM 1156 O O . PRO A 1 167 ? -8.14500 -18.55400 27.22100 1.000 39.77400 163 PRO A O 1
ATOM 1160 N N . GLY A 1 168 ? -9.13000 -18.21000 29.22200 1.000 45.28161 164 GLY A N 1
ATOM 1161 C CA . GLY A 1 168 ? -7.95000 -17.65000 29.84800 1.000 40.95909 164 GLY A CA 1
ATOM 1162 C C . GLY A 1 168 ? -7.79300 -16.15300 29.72000 1.000 39.40577 164 GLY A C 1
ATOM 1163 O O . GLY A 1 168 ? -6.96100 -15.57100 30.43400 1.000 39.89508 164 GLY A O 1
ATOM 1164 N N . GLY A 1 169 ? -8.54500 -15.50800 28.83100 1.000 40.26834 165 GLY A N 1
ATOM 1165 C CA . GLY A 1 169 ? -8.33800 -14.11200 28.51300 1.000 38.66926 165 GLY A CA 1
ATOM 1166 C C . GLY A 1 169 ? -8.55800 -13.18000 29.69400 1.000 41.34999 165 GLY A C 1
ATOM 1167 O O . GLY A 1 169 ? -7.68700 -12.37400 30.04800 1.000 40.68533 165 GLY A O 1
ATOM 1168 N N . PRO A 1 170 ? -9.73700 -13.25000 30.31700 1.000 42.90192 166 PRO A N 1
ATOM 1169 C CA . PRO A 1 170 ? -9.95600 -12.40800 31.51200 1.000 41.06200 166 PRO A CA 1
ATOM 1170 C C . PRO A 1 170 ? -8.93800 -12.66700 32.60700 1.000 40.25710 166 PRO A C 1
ATOM 1171 O O . PRO A 1 170 ? -8.42600 -11.71700 33.20800 1.000 46.37554 166 PRO A O 1
ATOM 1175 N N . GLN A 1 171 ? -8.60800 -13.93500 32.87100 1.000 42.00326 167 GLN A N 1
ATOM 1176 C CA . GLN A 1 171 ? -7.62900 -14.21600 33.91500 1.000 39.90867 167 GLN A CA 1
ATOM 1177 C C . GLN A 1 171 ? -6.27100 -13.62500 33.55500 1.000 41.48287 167 GLN A C 1
ATOM 1178 O O . GLN A 1 171 ? -5.57100 -13.09000 34.42200 1.000 44.03601 167 GLN A O 1
ATOM 1184 N N . LEU A 1 172 ? -5.88700 -13.69800 32.27600 1.000 39.78320 168 LEU A N 1
ATOM 1185 C CA . LEU A 1 172 ? -4.62700 -13.09700 31.83400 1.000 39.18036 168 LEU A CA 1
ATOM 1186 C C . LEU A 1 172 ? -4.61700 -11.60000 32.10100 1.000 42.14172 168 LEU A C 1
ATOM 1187 O O . LEU A 1 172 ? -3.72700 -11.07400 32.78700 1.000 39.61627 168 LEU A O 1
ATOM 1192 N N . VAL A 1 173 ? -5.61100 -10.89500 31.56200 1.000 39.58579 169 VAL A N 1
ATOM 1193 C CA . VAL A 1 173 ? -5.65200 -9.44000 31.67900 1.000 40.44319 169 VAL A CA 1
ATOM 1194 C C . VAL A 1 173 ? -5.75000 -9.03200 33.14400 1.000 44.63246 169 VAL A C 1
ATOM 1195 O O . VAL A 1 173 ? -5.00800 -8.16200 33.61700 1.000 42.82630 169 VAL A O 1
ATOM 1199 N N . ARG A 1 174 ? -6.63500 -9.68800 33.90100 1.000 44.20330 170 ARG A N 1
ATOM 1200 C CA . ARG A 1 174 ? -6.86900 -9.24500 35.26900 1.000 47.30599 170 ARG A CA 1
ATOM 1201 C C . ARG A 1 174 ? -5.68700 -9.57900 36.17500 1.000 46.32114 170 ARG A C 1
ATOM 1202 O O . ARG A 1 174 ? -5.33600 -8.78200 37.05200 1.000 46.25608 170 ARG A O 1
ATOM 1210 N N . THR A 1 175 ? -5.06300 -10.75100 35.99500 1.000 41.84910 171 THR A N 1
ATOM 1211 C CA . THR A 1 175 ? -3.86900 -11.05200 36.78600 1.000 47.83681 171 THR A CA 1
ATOM 1212 C C . THR A 1 175 ? -2.74400 -10.06500 36.47000 1.000 44.49164 171 THR A C 1
ATOM 1213 O O . THR A 1 175 ? -2.03400 -9.60400 37.36700 1.000 45.19455 171 THR A O 1
ATOM 1217 N N . MET A 1 176 ? -2.56200 -9.74600 35.19400 1.000 41.21031 172 MET A N 1
ATOM 1218 C CA . MET A 1 176 ? -1.54900 -8.78800 34.78700 1.000 38.69901 172 MET A CA 1
ATOM 1219 C C . MET A 1 176 ? -1.82500 -7.41200 35.38700 1.000 42.84208 172 MET A C 1
ATOM 1220 O O . MET A 1 176 ? -0.92300 -6.77700 35.95700 1.000 45.38380 172 MET A O 1
ATOM 1225 N N . ARG A 1 177 ? -3.08300 -6.97400 35.35700 1.000 42.24587 173 ARG A N 1
ATOM 1226 C CA . ARG A 1 177 ? -3.43500 -5.68400 35.95700 1.000 43.18588 173 ARG A CA 1
ATOM 1227 C C . ARG A 1 177 ? -3.21700 -5.68300 37.47300 1.000 51.87838 173 ARG A C 1
ATOM 1228 O O . ARG A 1 177 ? -2.77200 -4.67500 38.04200 1.000 48.73095 173 ARG A O 1
ATOM 1236 N N . LYS A 1 178 ? -3.54100 -6.80200 38.14300 1.000 47.10695 174 LYS A N 1
ATOM 1237 C CA . LYS A 1 178 ? -3.28400 -6.95300 39.58300 1.000 48.06204 174 LYS A CA 1
ATOM 1238 C C . LYS A 1 178 ? -1.82300 -6.69600 39.92100 1.000 50.36889 174 LYS A C 1
ATOM 1239 O O . LYS A 1 178 ? -1.51000 -6.19300 41.00800 1.000 52.50282 174 LYS A O 1
ATOM 1245 N N . HIS A 1 179 ? -0.91200 -7.05100 39.01100 1.000 45.96827 175 HIS A N 1
ATOM 1246 C CA . HIS A 1 179 ? 0.51100 -6.82900 39.21500 1.000 45.52081 175 HIS A CA 1
ATOM 1247 C C . HIS A 1 179 ? 1.00400 -5.58100 38.48900 1.000 44.82152 175 HIS A C 1
ATOM 1248 O O . HIS A 1 179 ? 2.20500 -5.46100 38.22200 1.000 49.09950 175 HIS A O 1
ATOM 1255 N N . GLY A 1 180 ? 0.10300 -4.63900 38.20900 1.000 45.72047 176 GLY A N 1
ATOM 1256 C CA . GLY A 1 180 ? 0.46800 -3.29700 37.77400 1.000 49.95145 176 GLY A CA 1
ATOM 1257 C C . GLY A 1 180 ? 0.71400 -3.13700 36.29300 1.000 55.50020 176 GLY A C 1
ATOM 1258 O O . GLY A 1 180 ? 1.15900 -2.06600 35.87300 1.000 46.95079 176 GLY A O 1
ATOM 1259 N N . ALA A 1 181 ? 0.44300 -4.16000 35.47900 1.000 47.24402 177 ALA A N 1
ATOM 1260 C CA . ALA A 1 181 ? 0.66200 -4.04300 34.04000 1.000 42.12238 177 ALA A CA 1
ATOM 1261 C C . ALA A 1 181 ? -0.43300 -3.21200 33.39500 1.000 43.42899 177 ALA A C 1
ATOM 1262 O O . ALA A 1 181 ? -1.57200 -3.16300 33.87100 1.000 48.24857 177 ALA A O 1
ATOM 1264 N N . TYR A 1 182 ? -0.06800 -2.53300 32.30800 1.000 42.39654 178 TYR A N 1
ATOM 1265 C CA . TYR A 1 182 ? -1.00400 -1.79500 31.47300 1.000 41.60621 178 TYR A CA 1
ATOM 1266 C C . TYR A 1 182 ? -1.37200 -2.68400 30.29400 1.000 42.88569 178 TYR A C 1
ATOM 1267 O O . TYR A 1 182 ? -0.48200 -3.28800 29.68800 1.000 43.28079 178 TYR A O 1
ATOM 1276 N N . THR A 1 183 ? -2.66900 -2.78200 29.97500 1.000 39.51763 179 THR A N 1
ATOM 1277 C CA . THR A 1 183 ? -3.13900 -3.77400 28.99900 1.000 37.48126 179 THR A CA 1
ATOM 1278 C C . THR A 1 183 ? -3.96900 -3.10000 27.91200 1.000 45.47537 179 THR A C 1
ATOM 1279 O O . THR A 1 183 ? -4.85000 -2.29200 28.21300 1.000 46.73131 179 THR A O 1
ATOM 1283 N N . ALA A 1 184 ? -3.68700 -3.44100 26.64000 1.000 39.32814 180 ALA A N 1
ATOM 1284 C CA . ALA A 1 184 ? -4.37000 -2.84300 25.50100 1.000 37.04838 180 ALA A CA 1
ATOM 1285 C C . ALA A 1 184 ? -4.78900 -3.91400 24.50500 1.000 38.85143 180 ALA A C 1
ATOM 1286 O O . ALA A 1 184 ? -4.02200 -4.82800 24.19900 1.000 38.69424 180 ALA A O 1
ATOM 1288 N N . LEU A 1 185 ? -6.00300 -3.75400 23.98400 1.000 37.17866 181 LEU A N 1
ATOM 1289 C CA . LEU A 1 185 ? -6.57900 -4.61100 22.96200 1.000 33.19639 181 LEU A CA 1
ATOM 1290 C C . LEU A 1 185 ? -6.46700 -3.88900 21.62100 1.000 38.51153 181 LEU A C 1
ATOM 1291 O O . LEU A 1 185 ? -7.01900 -2.80000 21.46200 1.000 38.20299 181 LEU A O 1
ATOM 1296 N N . VAL A 1 186 ? -5.74600 -4.46800 20.66000 1.000 36.06105 182 VAL A N 1
ATOM 1297 C CA . VAL A 1 186 ? -5.62800 -3.81400 19.35800 1.000 40.30902 182 VAL A CA 1
ATOM 1298 C C . VAL A 1 186 ? -6.21900 -4.72700 18.29100 1.000 40.28141 182 VAL A C 1
ATOM 1299 O O . VAL A 1 186 ? -6.30400 -5.94800 18.46200 1.000 39.37390 182 VAL A O 1
ATOM 1303 N N . SER A 1 187 ? -6.67400 -4.12700 17.19500 1.000 39.84438 183 SER A N 1
ATOM 1304 C CA . SER A 1 187 ? -7.36200 -4.92300 16.18800 1.000 36.74759 183 SER A CA 1
ATOM 1305 C C . SER A 1 187 ? -7.39600 -4.17800 14.86300 1.000 35.64929 183 SER A C 1
ATOM 1306 O O . SER A 1 187 ? -7.57500 -2.95500 14.84200 1.000 36.44077 183 SER A O 1
ATOM 1309 N N . GLY A 1 188 ? -7.21000 -4.92100 13.76900 1.000 36.85196 184 GLY A N 1
ATOM 1310 C CA . GLY A 1 188 ? -7.64900 -4.46000 12.46200 1.000 36.43422 184 GLY A CA 1
ATOM 1311 C C . GLY A 1 188 ? -9.14800 -4.54800 12.25800 1.000 38.35177 184 GLY A C 1
ATOM 1312 O O . GLY A 1 188 ? -9.65900 -4.07700 11.23500 1.000 40.66213 184 GLY A O 1
ATOM 1313 N N . GLY A 1 189 ? -9.85300 -5.14800 13.21800 1.000 37.92058 185 GLY A N 1
ATOM 1314 C CA . GLY A 1 189 ? -11.30600 -5.15300 13.29000 1.000 39.33567 185 GLY A CA 1
ATOM 1315 C C . GLY A 1 189 ? -11.85500 -3.81100 13.72600 1.000 40.28112 185 GLY A C 1
ATOM 1316 O O . GLY A 1 189 ? -11.21500 -2.78700 13.48400 1.000 39.85695 185 GLY A O 1
ATOM 1317 N N . PHE A 1 190 ? -13.01000 -3.77700 14.38400 1.000 39.47661 186 PHE A N 1
ATOM 1318 C CA . PHE A 1 190 ? -13.75700 -2.53100 14.48400 1.000 45.90938 186 PHE A CA 1
ATOM 1319 C C . PHE A 1 190 ? -14.06600 -2.15000 15.92000 1.000 45.03977 186 PHE A C 1
ATOM 1320 O O . PHE A 1 190 ? -14.31300 -3.00600 16.77500 1.000 44.30941 186 PHE A O 1
ATOM 1328 N N . THR A 1 191 ? -14.06400 -0.83300 16.14700 1.000 41.14362 187 THR A N 1
ATOM 1329 C CA A THR A 1 191 ? -14.29500 -0.28900 17.48300 0.720 45.99373 187 THR A CA 1
ATOM 1330 C CA B THR A 1 191 ? -14.28500 -0.30700 17.49100 0.280 46.19463 187 THR A CA 1
ATOM 1331 C C . THR A 1 191 ? -15.65000 -0.70300 18.03800 1.000 51.28363 187 THR A C 1
ATOM 1332 O O . THR A 1 191 ? -15.80600 -0.84400 19.25800 1.000 51.62113 187 THR A O 1
ATOM 1339 N N . SER A 1 192 ? -16.64200 -0.89900 17.16100 1.000 45.72370 188 SER A N 1
ATOM 1340 C CA . SER A 1 192 ? -17.94900 -1.38600 17.59500 1.000 59.68264 188 SER A CA 1
ATOM 1341 C C . SER A 1 192 ? -17.82000 -2.68500 18.37600 1.000 59.10756 188 SER A C 1
ATOM 1342 O O . SER A 1 192 ? -18.65200 -2.98300 19.24100 1.000 59.71786 188 SER A O 1
ATOM 1345 N N . PHE A 1 193 ? -16.79300 -3.47800 18.07400 1.000 48.96764 189 PHE A N 1
ATOM 1346 C CA . PHE A 1 193 ? -16.51100 -4.70700 18.80300 1.000 46.75687 189 PHE A CA 1
ATOM 1347 C C . PHE A 1 193 ? -15.47000 -4.51300 19.90100 1.000 49.15154 189 PHE A C 1
ATOM 1348 O O . PHE A 1 193 ? -15.67800 -4.98400 21.02000 1.000 48.24021 189 PHE A O 1
ATOM 1356 N N . THR A 1 194 ? -14.34600 -3.84000 19.61600 1.000 44.69154 190 THR A N 1
ATOM 1357 C CA . THR A 1 194 ? -13.27600 -3.79200 20.61700 1.000 43.76786 190 THR A CA 1
ATOM 1358 C C . THR A 1 194 ? -13.71300 -3.06900 21.88200 1.000 46.32932 190 THR A C 1
ATOM 1359 O O . THR A 1 194 ? -13.23300 -3.39100 22.96900 1.000 44.30031 190 THR A O 1
ATOM 1363 N N . ARG A 1 195 ? -14.59200 -2.06900 21.76800 1.000 46.27082 191 ARG A N 1
ATOM 1364 C CA . ARG A 1 195 ? -15.03400 -1.35900 22.96300 1.000 47.42084 191 ARG A CA 1
ATOM 1365 C C . ARG A 1 195 ? -15.77200 -2.29000 23.91600 1.000 50.33409 191 ARG A C 1
ATOM 1366 O O . ARG A 1 195 ? -15.52600 -2.27000 25.12900 1.000 52.12273 191 ARG A O 1
ATOM 1374 N N . ARG A 1 196 ? -16.66900 -3.12700 23.38700 1.000 50.40723 192 ARG A N 1
ATOM 1375 C CA . ARG A 1 196 ? -17.40700 -4.04400 24.25100 1.000 52.84462 192 ARG A CA 1
ATOM 1376 C C . ARG A 1 196 ? -16.50900 -5.16600 24.74500 1.000 54.24328 192 ARG A C 1
ATOM 1377 O O . ARG A 1 196 ? -16.53900 -5.51900 25.93000 1.000 53.31825 192 ARG A O 1
ATOM 1385 N N . ILE A 1 197 ? -15.69500 -5.72400 23.85000 1.000 48.91820 193 ILE A N 1
ATOM 1386 C CA . ILE A 1 197 ? -14.82900 -6.84600 24.20600 1.000 49.93402 193 ILE A CA 1
ATOM 1387 C C . ILE A 1 197 ? -13.79200 -6.41600 25.23400 1.000 49.04816 193 ILE A C 1
ATOM 1388 O O . ILE A 1 197 ? -13.50500 -7.14700 26.19100 1.000 48.19726 193 ILE A O 1
ATOM 1393 N N . ALA A 1 198 ? -13.19700 -5.23600 25.04700 1.000 47.59178 194 ALA A N 1
ATOM 1394 C CA . ALA A 1 198 ? -12.22000 -4.76400 26.02200 1.000 45.90112 194 ALA A CA 1
ATOM 1395 C C . ALA A 1 198 ? -12.84300 -4.65300 27.39900 1.000 52.26695 194 ALA A C 1
ATOM 1396 O O . ALA A 1 198 ? -12.23000 -5.04400 28.40000 1.000 50.67245 194 ALA A O 1
ATOM 1398 N N . GLU A 1 199 ? -14.06900 -4.12500 27.46200 1.000 49.75807 195 GLU A N 1
ATOM 1399 C CA . GLU A 1 199 ? -14.76200 -3.98700 28.73500 1.000 52.59757 195 GLU A CA 1
ATOM 1400 C C . GLU A 1 199 ? -15.09000 -5.33900 29.34300 1.000 53.47343 195 GLU A C 1
ATOM 1401 O O . GLU A 1 199 ? -14.97600 -5.51900 30.56200 1.000 57.39030 195 GLU A O 1
ATOM 1407 N N . MET A 1 200 ? -15.51900 -6.30100 28.51800 1.000 52.62615 196 MET A N 1
ATOM 1408 C CA . MET A 1 200 ? -15.85400 -7.61300 29.06300 1.000 53.79907 196 MET A CA 1
ATOM 1409 C C . MET A 1 200 ? -14.62300 -8.29900 29.63400 1.000 54.98237 196 MET A C 1
ATOM 1410 O O . MET A 1 200 ? -14.68600 -8.90000 30.71100 1.000 56.47980 196 MET A O 1
ATOM 1415 N N . ILE A 1 201 ? -13.49000 -8.20200 28.94100 1.000 50.99741 197 ILE A N 1
ATOM 1416 C CA . ILE A 1 201 ? -12.28700 -8.88300 29.40700 1.000 48.72165 197 ILE A CA 1
AT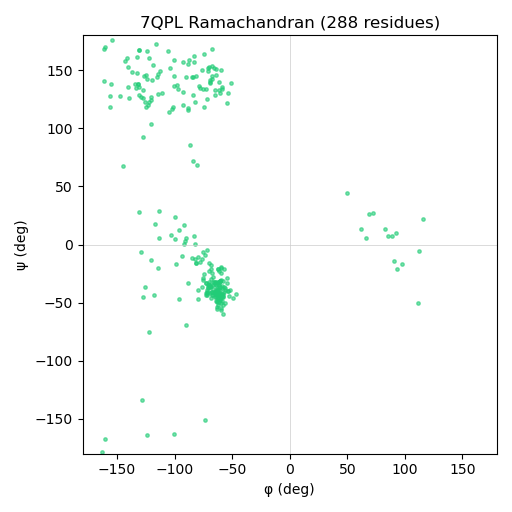OM 1417 C C . ILE A 1 201 ? -11.60900 -8.10000 30.52700 1.000 50.30483 197 ILE A C 1
ATOM 1418 O O . ILE A 1 201 ? -11.11200 -8.68700 31.49600 1.000 52.08309 197 ILE A O 1
ATOM 1423 N N . GLY A 1 202 ? -11.58300 -6.77000 30.42500 1.000 46.25868 198 GLY A N 1
ATOM 1424 C CA . GLY A 1 202 ? -10.97900 -5.95500 31.46400 1.000 49.83291 198 GLY A CA 1
ATOM 1425 C C . GLY A 1 202 ? -9.74800 -5.16700 31.04100 1.000 49.58505 198 GLY A C 1
ATOM 1426 O O . GLY A 1 202 ? -8.93200 -4.78900 31.89200 1.000 46.63384 198 GLY A O 1
ATOM 1427 N N . PHE A 1 203 ? -9.59600 -4.91600 29.73900 1.000 44.61662 199 PHE A N 1
ATOM 1428 C CA . PHE A 1 203 ? -8.45700 -4.15200 29.23300 1.000 43.05366 199 PHE A CA 1
ATOM 1429 C C . PHE A 1 203 ? -8.51300 -2.69100 29.68100 1.000 46.87316 199 PHE A C 1
ATOM 1430 O O . PHE A 1 203 ? -9.58700 -2.12400 29.89700 1.000 46.37447 199 PHE A O 1
ATOM 1438 N N . ASN A 1 204 ? -7.32600 -2.06500 29.76900 1.000 42.75342 200 ASN A N 1
ATOM 1439 C CA . ASN A 1 204 ? -7.24000 -0.63000 30.03800 1.000 47.83856 200 ASN A CA 1
ATOM 1440 C C . ASN A 1 204 ? -7.66300 0.21500 28.84700 1.000 49.92284 200 ASN A C 1
ATOM 1441 O O . ASN A 1 204 ? -8.17700 1.32600 29.03500 1.000 47.70371 200 ASN A O 1
ATOM 1446 N N . GLU A 1 205 ? -7.40700 -0.23600 27.62500 1.000 45.67696 201 GLU A N 1
ATOM 1447 C CA . GLU A 1 205 ? -7.80200 0.55900 26.46700 1.000 46.18511 201 GLU A CA 1
ATOM 1448 C C . GLU A 1 205 ? -7.86100 -0.35200 25.25000 1.000 42.62456 201 GLU A C 1
ATOM 1449 O O . GLU A 1 205 ? -7.45000 -1.50600 25.30000 1.000 43.36890 201 GLU A O 1
ATOM 1455 N N . GLU A 1 206 ? -8.40500 0.18000 24.15700 1.000 44.14938 202 GLU A N 1
ATOM 1456 C CA . GLU A 1 206 ? -8.46800 -0.55900 22.90100 1.000 40.20621 202 GLU A CA 1
ATOM 1457 C C . GLU A 1 206 ? -8.24800 0.41300 21.75300 1.000 40.94194 202 GLU A C 1
ATOM 1458 O O . GLU A 1 206 ? -8.44500 1.62200 21.89400 1.000 43.23934 202 GLU A O 1
ATOM 1464 N N . ARG A 1 207 ? -7.81700 -0.12600 20.61000 1.000 40.72204 203 ARG A N 1
ATOM 1465 C CA . ARG A 1 207 ? -7.62800 0.67900 19.40300 1.000 41.47038 203 ARG A CA 1
ATOM 1466 C C . ARG A 1 207 ? -7.93000 -0.18500 18.19100 1.000 44.11221 203 ARG A C 1
ATOM 1467 O O . ARG A 1 207 ? -7.35300 -1.26600 18.05100 1.000 39.62955 203 ARG A O 1
ATOM 1475 N N . ALA A 1 208 ? -8.79900 0.29600 17.31000 1.000 40.45320 204 ALA A N 1
ATOM 1476 C CA . ALA A 1 208 ? -9.22000 -0.50200 16.16600 1.000 34.17416 204 ALA A CA 1
ATOM 1477 C C . ALA A 1 208 ? -9.65900 0.43800 15.04500 1.000 34.47830 204 ALA A C 1
ATOM 1478 O O . ALA A 1 208 ? -9.69300 1.66000 15.21100 1.000 38.90898 204 ALA A O 1
ATOM 1480 N N . ASN A 1 209 ? -10.00300 -0.15200 13.90000 1.000 38.33479 205 ASN A N 1
ATOM 1481 C CA . ASN A 1 209 ? -10.57500 0.60500 12.79200 1.000 40.78614 205 ASN A CA 1
ATOM 1482 C C . ASN A 1 209 ? -12.02800 0.97300 13.08900 1.000 43.91556 205 ASN A C 1
ATOM 1483 O O . ASN A 1 209 ? -12.67100 0.40600 13.97600 1.000 43.59496 205 ASN A O 1
ATOM 1488 N N . ARG A 1 210 ? -12.55400 1.92900 12.33200 1.000 43.78754 206 ARG A N 1
ATOM 1489 C CA . ARG A 1 210 ? -13.90800 2.42100 12.55600 1.000 45.56889 206 ARG A CA 1
ATOM 1490 C C . ARG A 1 210 ? -14.74600 2.20500 11.30700 1.000 44.78908 206 ARG A C 1
ATOM 1491 O O . ARG A 1 210 ? -14.35800 2.64000 10.21600 1.000 45.87021 206 ARG A O 1
ATOM 1499 N N . LEU A 1 211 ? -15.87100 1.49900 11.46100 1.000 44.86161 207 LEU A N 1
ATOM 1500 C CA . LEU A 1 211 ? -16.82400 1.37600 10.36300 1.000 45.80486 207 LEU A CA 1
ATOM 1501 C C . LEU A 1 211 ? -17.55200 2.69600 10.17100 1.000 43.36329 207 LEU A C 1
ATOM 1502 O O . LEU A 1 211 ? -18.03100 3.29500 11.13800 1.000 47.37496 207 LEU A O 1
ATOM 1507 N N . ILE A 1 212 ? -17.65500 3.14200 8.92400 1.000 45.92459 208 ILE A N 1
ATOM 1508 C CA . ILE A 1 212 ? -18.42600 4.34200 8.61800 1.000 48.47593 208 ILE A CA 1
ATOM 1509 C C . ILE A 1 212 ? -19.89700 3.97000 8.46800 1.000 48.78794 208 ILE A C 1
ATOM 1510 O O . ILE A 1 212 ? -20.23200 2.88400 7.97900 1.000 50.17357 208 ILE A O 1
ATOM 1515 N N . ASP A 1 213 ? -20.78800 4.86100 8.90500 1.000 54.53935 209 ASP A N 1
ATOM 1516 C CA . ASP A 1 213 ? -22.22200 4.65300 8.75000 1.000 59.10281 209 ASP A CA 1
ATOM 1517 C C . ASP A 1 213 ? -22.87500 5.98200 8.40100 1.000 65.06348 209 ASP A C 1
ATOM 1518 O O . ASP A 1 213 ? -22.30100 7.04900 8.62200 1.000 63.60122 209 ASP A O 1
ATOM 1523 N N . ASP A 1 214 ? -24.08700 5.91400 7.84500 1.000 70.72188 210 ASP A N 1
ATOM 1524 C CA . ASP A 1 214 ? -24.87200 7.11400 7.58200 1.000 73.02688 210 ASP A CA 1
ATOM 1525 C C . ASP A 1 214 ? -25.79400 7.47200 8.74100 1.000 78.56471 210 ASP A C 1
ATOM 1526 O O . ASP A 1 214 ? -26.73600 8.24900 8.55400 1.000 75.54944 210 ASP A O 1
ATOM 1531 N N . GLY A 1 215 ? -25.55300 6.91600 9.92500 1.000 71.27245 211 GLY A N 1
ATOM 1532 C CA . GLY A 1 215 ? -26.44700 7.07600 11.04300 1.000 80.57126 211 GLY A CA 1
ATOM 1533 C C . GLY A 1 215 ? -27.47500 5.97500 11.19400 1.000 80.90483 211 GLY A C 1
ATOM 1534 O O . GLY A 1 215 ? -28.02000 5.80300 12.29000 1.000 86.65580 211 GLY A O 1
ATOM 1535 N N . THR A 1 216 ? -27.76800 5.23500 10.12900 1.000 79.93777 212 THR A N 1
ATOM 1536 C CA . THR A 1 216 ? -28.67900 4.10100 10.24900 1.000 74.61978 212 THR A CA 1
ATOM 1537 C C . THR A 1 216 ? -28.09000 2.79600 9.72400 1.000 74.52502 212 THR A C 1
ATOM 1538 O O . THR A 1 216 ? -28.34000 1.74200 10.31400 1.000 72.79390 212 THR A O 1
ATOM 1542 N N . ARG A 1 217 ? -27.29500 2.83600 8.65000 1.000 80.72353 213 ARG A N 1
ATOM 1543 C CA . ARG A 1 217 ? -26.71000 1.63400 8.06300 1.000 76.26141 213 ARG A CA 1
ATOM 1544 C C . ARG A 1 217 ? -25.22300 1.84400 7.79600 1.000 64.51359 213 ARG A C 1
ATOM 1545 O O . ARG A 1 217 ? -24.73500 2.97300 7.73200 1.000 67.67602 213 ARG A O 1
ATOM 1553 N N . LEU A 1 218 ? -24.50200 0.73500 7.63200 1.000 57.79585 214 LEU A N 1
ATOM 1554 C CA . LEU A 1 218 ? -23.09200 0.80200 7.27200 1.000 49.08554 214 LEU A CA 1
ATOM 1555 C C . LEU A 1 218 ? -22.92800 1.31300 5.84500 1.000 53.24544 214 LEU A C 1
ATOM 1556 O O . LEU A 1 218 ? -23.70500 0.96800 4.95100 1.000 55.23918 214 LEU A O 1
ATOM 1561 N N . THR A 1 219 ? -21.89900 2.13400 5.62100 1.000 52.62467 215 THR A N 1
ATOM 1562 C CA . THR A 1 219 ? -21.62500 2.58800 4.26200 1.000 48.05101 215 THR A CA 1
ATOM 1563 C C . THR A 1 219 ? -20.83200 1.57600 3.44900 1.000 48.43136 215 THR A C 1
ATOM 1564 O O . THR A 1 219 ? -20.72600 1.72900 2.22600 1.000 47.97804 215 THR A O 1
ATOM 1568 N N . GLY A 1 220 ? -20.26600 0.55500 4.08400 1.000 46.94857 216 GLY A N 1
ATOM 1569 C CA . GLY A 1 220 ? -19.34200 -0.30700 3.38200 1.000 43.23514 216 GLY A CA 1
ATOM 1570 C C . GLY A 1 220 ? -17.92600 0.21500 3.31500 1.000 46.08649 216 GLY A C 1
ATOM 1571 O O . GLY A 1 220 ? -17.11900 -0.30700 2.53300 1.000 44.69707 216 GLY A O 1
ATOM 1572 N N . THR A 1 221 ? -17.58600 1.23200 4.10200 1.000 39.46121 217 THR A N 1
ATOM 1573 C CA . THR A 1 221 ? -16.21300 1.72000 4.13600 1.000 44.07506 217 THR A CA 1
ATOM 1574 C C . THR A 1 221 ? -15.72500 1.85100 5.57100 1.000 45.52495 217 THR A C 1
ATOM 1575 O O . THR A 1 221 ? -16.49600 1.81800 6.53900 1.000 42.63674 217 THR A O 1
ATOM 1579 N N . VAL A 1 222 ? -14.41200 2.02700 5.67300 1.000 42.42756 218 VAL A N 1
ATOM 1580 C CA . VAL A 1 222 ? -13.69300 2.13800 6.93100 1.000 41.41136 218 VAL A CA 1
ATOM 1581 C C . VAL A 1 222 ? -13.10500 3.53200 6.99700 1.000 46.65653 218 VAL A C 1
ATOM 1582 O O . VAL A 1 222 ? -12.69800 4.08400 5.96700 1.000 45.89709 218 VAL A O 1
ATOM 1586 N N . ALA A 1 223 ? -13.06800 4.10700 8.19800 1.000 47.54019 219 ALA A N 1
ATOM 1587 C CA . ALA A 1 223 ? -12.43000 5.40500 8.36400 1.000 46.10794 219 ALA A CA 1
ATOM 1588 C C . ALA A 1 223 ? -10.96800 5.34600 7.93000 1.000 46.42826 219 ALA A C 1
ATOM 1589 O O . ALA A 1 223 ? -10.22700 4.41800 8.27100 1.000 45.61957 219 ALA A O 1
ATOM 1591 N N . GLU A 1 224 ? -10.55000 6.35900 7.18600 1.000 52.60871 220 GLU A N 1
ATOM 1592 C CA . GLU A 1 224 ? -9.15400 6.51500 6.80100 1.000 46.07837 220 GLU A CA 1
ATOM 1593 C C . GLU A 1 224 ? -8.36900 7.23300 7.89400 1.000 54.01946 220 GLU A C 1
ATOM 1594 O O . GLU A 1 224 ? -8.88400 8.18000 8.50300 1.000 51.92113 220 GLU A O 1
ATOM 1600 N N . PRO A 1 225 ? -7.09700 6.85600 8.11100 1.000 53.44130 221 PRO A N 1
ATOM 1601 C CA . PRO A 1 225 ? -6.41800 5.77400 7.39700 1.000 51.42499 221 PRO A CA 1
ATOM 1602 C C . PRO A 1 225 ? -6.63000 4.42800 8.06000 1.000 52.03581 221 PRO A C 1
ATOM 1603 O O . PRO A 1 225 ? -6.93000 4.35600 9.24800 1.000 46.44327 221 PRO A O 1
ATOM 1607 N N . ILE A 1 226 ? -6.45100 3.36300 7.29700 1.000 43.61307 222 ILE A N 1
ATOM 1608 C CA . ILE A 1 226 ? -6.72800 2.02100 7.79800 1.000 42.64552 222 ILE A CA 1
ATOM 1609 C C . ILE A 1 226 ? -5.57700 1.56900 8.68300 1.000 43.82524 222 ILE A C 1
ATOM 1610 O O . ILE A 1 226 ? -4.40200 1.71800 8.32300 1.000 39.85960 222 ILE A O 1
ATOM 1615 N N . LEU A 1 227 ? -5.90800 0.99200 9.83500 1.000 40.35311 223 LEU A N 1
ATOM 1616 C CA . LEU A 1 227 ? -4.90800 0.51300 10.77400 1.000 42.52500 223 LEU A CA 1
ATOM 1617 C C . LEU A 1 227 ? -4.61400 -0.96000 10.50300 1.000 36.76929 223 LEU A C 1
ATOM 1618 O O . LEU A 1 227 ? -5.51100 -1.80100 10.59400 1.000 39.01466 223 LEU A O 1
ATOM 1623 N N . GLY A 1 228 ? -3.35800 -1.26600 10.18800 1.000 40.20893 224 GLY A N 1
ATOM 1624 C CA . GLY A 1 228 ? -2.97100 -2.64700 9.96800 1.000 38.89833 224 GLY A CA 1
ATOM 1625 C C . GLY A 1 228 ? -1.75900 -3.03600 10.78600 1.000 43.03658 224 GLY A C 1
ATOM 1626 O O . GLY A 1 228 ? -1.68100 -2.72000 11.97600 1.000 37.92962 224 GLY A O 1
ATOM 1627 N N . ARG A 1 229 ? -0.79400 -3.70200 10.14900 1.000 37.51270 225 ARG A N 1
ATOM 1628 C CA . ARG A 1 229 ? 0.37700 -4.21000 10.86500 1.000 36.92485 225 ARG A CA 1
ATOM 1629 C C . ARG A 1 229 ? 1.15500 -3.08600 11.54100 1.000 42.53605 225 ARG A C 1
ATOM 1630 O O . ARG A 1 229 ? 1.49700 -3.17700 12.73100 1.000 38.41831 225 ARG A O 1
ATOM 1638 N N . GLU A 1 230 ? 1.46900 -2.02300 10.79400 1.000 40.43410 226 GLU A N 1
ATOM 1639 C CA . GLU A 1 230 ? 2.28400 -0.95400 11.36600 1.000 41.10605 226 GLU A CA 1
ATOM 1640 C C . GLU A 1 230 ? 1.54800 -0.21500 12.48200 1.000 40.45234 226 GLU A C 1
ATOM 1641 O O . GLU A 1 230 ? 2.18200 0.28400 13.42600 1.000 40.20156 226 GLU A O 1
ATOM 1647 N N . ALA A 1 231 ? 0.22300 -0.11200 12.38600 1.000 37.30044 227 ALA A N 1
ATOM 1648 C CA . ALA A 1 231 ? -0.53600 0.55000 13.44600 1.000 40.82287 227 ALA A CA 1
ATOM 1649 C C . ALA A 1 231 ? -0.42400 -0.19000 14.77600 1.000 41.38663 227 ALA A C 1
ATOM 1650 O O . ALA A 1 231 ? -0.45200 0.44400 15.84300 1.000 35.63975 227 ALA A O 1
ATOM 1652 N N . LYS A 1 232 ? -0.32100 -1.52200 14.74100 1.000 36.30014 228 LYS A N 1
ATOM 1653 C CA . LYS A 1 232 ? -0.14700 -2.25400 15.98900 1.000 34.32058 228 LYS A CA 1
ATOM 1654 C C . LYS A 1 232 ? 1.24400 -2.00700 16.55900 1.000 37.17643 228 LYS A C 1
ATOM 1655 O O . LYS A 1 232 ? 1.40100 -1.87000 17.77600 1.000 37.32189 228 LYS A O 1
ATOM 1661 N N . VAL A 1 233 ? 2.26200 -1.90500 15.69300 1.000 34.14353 229 VAL A N 1
ATOM 1662 C CA . VAL A 1 233 ? 3.60300 -1.55200 16.14300 1.000 35.82110 229 VAL A CA 1
ATOM 1663 C C . VAL A 1 233 ? 3.59300 -0.17300 16.77300 1.000 39.51049 229 VAL A C 1
ATOM 1664 O O . VAL A 1 233 ? 4.16800 0.05700 17.84500 1.000 37.34728 229 VAL A O 1
ATOM 1668 N N . GLU A 1 234 ? 2.99800 0.78200 16.06800 1.000 38.89962 230 GLU A N 1
ATOM 1669 C CA . GLU A 1 234 ? 2.99600 2.16300 16.53600 1.000 40.46337 230 GLU A CA 1
ATOM 1670 C C . GLU A 1 234 ? 2.28000 2.29200 17.87400 1.000 42.83472 230 GLU A C 1
ATOM 1671 O O . GLU A 1 234 ? 2.69500 3.07900 18.73600 1.000 43.62043 230 GLU A O 1
ATOM 1677 N N . LYS A 1 235 ? 1.21200 1.52300 18.06700 1.000 38.33290 231 LYS A N 1
ATOM 1678 C CA . LYS A 1 235 ? 0.49600 1.58800 19.33800 1.000 44.39025 231 LYS A CA 1
ATOM 1679 C C . LYS A 1 235 ? 1.33500 1.02700 20.47900 1.000 42.02288 231 LYS A C 1
ATOM 1680 O O . LYS A 1 235 ? 1.34000 1.59200 21.58000 1.000 40.18154 231 LYS A O 1
ATOM 1686 N N . LEU A 1 236 ? 2.04700 -0.08200 20.23900 1.000 36.54296 232 LEU A N 1
ATOM 1687 C CA . LEU A 1 236 ? 2.98900 -0.58300 21.24000 1.000 36.71297 232 LEU A CA 1
ATOM 1688 C C . LEU A 1 236 ? 4.04200 0.46300 21.58900 1.000 42.09414 232 LEU A C 1
ATOM 1689 O O . LEU A 1 236 ? 4.35000 0.67600 22.76900 1.000 40.95157 232 LEU A O 1
ATOM 1694 N N . VAL A 1 237 ? 4.59900 1.14300 20.58100 1.000 37.92880 233 VAL A N 1
ATOM 1695 C CA . VAL A 1 237 ? 5.57600 2.18800 20.84900 1.000 40.94133 233 VAL A CA 1
ATOM 1696 C C . VAL A 1 237 ? 4.94100 3.30400 21.67800 1.000 42.39140 233 VAL A C 1
ATOM 1697 O O . VAL A 1 237 ? 5.54900 3.82200 22.62800 1.000 42.59503 233 VAL A O 1
ATOM 1701 N N . GLU A 1 238 ? 3.70200 3.68100 21.33300 1.000 45.25959 234 GLU A N 1
ATOM 1702 C CA . GLU A 1 238 ? 3.03600 4.80100 22.00600 1.000 44.67529 234 GLU A CA 1
ATOM 1703 C C . GLU A 1 238 ? 2.74500 4.46600 23.46300 1.000 40.10009 234 GLU A C 1
ATOM 1704 O O . GLU A 1 238 ? 2.97400 5.29900 24.36100 1.000 43.55609 234 GLU A O 1
ATOM 1710 N N . ILE A 1 239 ? 2.26100 3.24500 23.71700 1.000 41.85704 235 ILE A N 1
ATOM 1711 C CA . ILE A 1 239 ? 1.95200 2.84000 25.08700 1.000 43.37941 235 ILE A CA 1
ATOM 1712 C C . ILE A 1 239 ? 3.21700 2.82900 25.92700 1.000 44.69083 235 ILE A C 1
ATOM 1713 O O . ILE A 1 239 ? 3.25900 3.38700 27.03100 1.000 46.58082 235 ILE A O 1
ATOM 1718 N N . ALA A 1 240 ? 4.27000 2.18500 25.42100 1.000 41.70788 236 ALA A N 1
ATOM 1719 C CA . ALA A 1 240 ? 5.50600 2.08600 26.19400 1.000 47.72728 236 ALA A CA 1
ATOM 1720 C C . ALA A 1 240 ? 6.05800 3.46400 26.54100 1.000 53.22430 236 ALA A C 1
ATOM 1721 O O . ALA A 1 240 ? 6.46700 3.71000 27.68200 1.000 50.28091 236 ALA A O 1
ATOM 1723 N N . GLU A 1 241 ? 6.08200 4.38000 25.57700 1.000 47.93457 237 GLU A N 1
ATOM 1724 C CA . GLU A 1 241 ? 6.57300 5.71400 25.88100 1.000 51.21569 237 GLU A CA 1
ATOM 1725 C C . GLU A 1 241 ? 5.69600 6.39600 26.92700 1.000 49.14880 237 GLU A C 1
ATOM 1726 O O . GLU A 1 241 ? 6.20100 7.08900 27.82200 1.000 55.76616 237 GLU A O 1
ATOM 1732 N N . ARG A 1 242 ? 4.37900 6.19800 26.83700 1.000 51.47260 238 ARG A N 1
ATOM 1733 C CA . ARG A 1 242 ? 3.45300 6.88700 27.73000 1.000 51.37771 238 ARG A CA 1
ATOM 1734 C C . ARG A 1 242 ? 3.56300 6.36400 29.15900 1.000 51.02496 238 ARG A C 1
ATOM 1735 O O . ARG A 1 242 ? 3.40200 7.13600 30.11400 1.000 51.49904 238 ARG A O 1
ATOM 1743 N N . VAL A 1 243 ? 3.87000 5.07700 29.34100 1.000 47.48472 239 VAL A N 1
ATOM 1744 C CA . VAL A 1 243 ? 3.99500 4.53300 30.69700 1.000 50.12285 239 VAL A CA 1
ATOM 1745 C C . VAL A 1 243 ? 5.44100 4.51700 31.17900 1.000 57.55909 239 VAL A C 1
ATOM 1746 O O . VAL A 1 243 ? 5.74000 3.90300 32.21400 1.000 57.08044 239 VAL A O 1
ATOM 1750 N N . GLY A 1 244 ? 6.33800 5.20300 30.47600 1.000 53.08569 240 GLY A N 1
ATOM 1751 C CA . GLY A 1 244 ? 7.71500 5.32600 30.91800 1.000 57.65677 240 GLY A CA 1
ATOM 1752 C C . GLY A 1 244 ? 8.53400 4.06000 30.77400 1.000 54.74207 240 GLY A C 1
ATOM 1753 O O . GLY A 1 244 ? 9.50600 3.87200 31.50900 1.000 54.28388 240 GLY A O 1
ATOM 1754 N N . LEU A 1 245 ? 8.18400 3.19800 29.82800 1.000 47.36716 241 LEU A N 1
ATOM 1755 C CA . LEU A 1 245 ? 8.89600 1.93900 29.62900 1.000 47.91522 241 LEU A CA 1
ATOM 1756 C C . LEU A 1 245 ? 9.38000 1.89300 28.18100 1.000 52.08799 241 LEU A C 1
ATOM 1757 O O . LEU A 1 245 ? 9.43700 2.94600 27.53200 1.000 49.83561 241 LEU A O 1
ATOM 1762 N N . THR A 1 246 ? 9.76200 0.71600 27.68600 1.000 47.88969 242 THR A N 1
ATOM 1763 C CA . THR A 1 246 ? 10.12500 0.47100 26.29500 1.000 50.65134 242 THR A CA 1
ATOM 1764 C C . THR A 1 246 ? 9.36900 -0.75500 25.81800 1.000 47.87460 242 THR A C 1
ATOM 1765 O O . THR A 1 246 ? 8.78500 -1.48600 26.62500 1.000 45.56834 242 THR A O 1
ATOM 1769 N N . PRO A 1 247 ? 9.34200 -1.02100 24.49900 1.000 42.35294 243 PRO A N 1
ATOM 1770 C CA . PRO A 1 247 ? 8.67000 -2.24100 24.03600 1.000 41.67451 243 PRO A CA 1
ATOM 1771 C C . PRO A 1 247 ? 9.26100 -3.51200 24.61100 1.000 38.65301 243 PRO A C 1
ATOM 1772 O O . PRO A 1 247 ? 8.57600 -4.53900 24.63300 1.000 38.02530 243 PRO A O 1
ATOM 1776 N N . GLU A 1 248 ? 10.49600 -3.47700 25.10900 1.000 44.60034 244 GLU A N 1
ATOM 1777 C CA . GLU A 1 248 ? 11.06400 -4.69300 25.67800 1.000 44.59836 244 GLU A CA 1
ATOM 1778 C C . GLU A 1 248 ? 10.35500 -5.10600 26.96700 1.000 44.37342 244 GLU A C 1
ATOM 1779 O O . GLU A 1 248 ? 10.43300 -6.28000 27.36300 1.000 43.75094 244 GLU A O 1
ATOM 1785 N N . ASP A 1 249 ? 9.66500 -4.16600 27.62100 1.000 43.87747 245 ASP A N 1
ATOM 1786 C CA . ASP A 1 249 ? 8.84600 -4.41100 28.80500 1.000 42.69416 245 ASP A CA 1
ATOM 1787 C C . ASP A 1 249 ? 7.45100 -4.92100 28.48300 1.000 40.38993 245 ASP A C 1
ATOM 1788 O O . ASP A 1 249 ? 6.62300 -5.02500 29.39200 1.000 43.27445 245 ASP A O 1
ATOM 1793 N N . ALA A 1 250 ? 7.16600 -5.23500 27.22700 1.000 38.38437 246 ALA A N 1
ATOM 1794 C CA . ALA A 1 250 ? 5.83800 -5.64900 26.80900 1.000 35.99429 246 ALA A CA 1
ATOM 1795 C C . ALA A 1 250 ? 5.82200 -7.10700 26.37700 1.000 37.91790 246 ALA A C 1
ATOM 1796 O O . ALA A 1 250 ? 6.82300 -7.63600 25.87700 1.000 37.11121 246 ALA A O 1
ATOM 1798 N N . ILE A 1 251 ? 4.67100 -7.75800 26.58700 1.000 35.10302 247 ILE A N 1
ATOM 1799 C CA . ILE A 1 251 ? 4.35500 -9.04100 25.96800 1.000 32.58370 247 ILE A CA 1
ATOM 1800 C C . ILE A 1 251 ? 3.23700 -8.76200 24.96500 1.000 34.36913 247 ILE A C 1
ATOM 1801 O O . ILE A 1 251 ? 2.28700 -8.02500 25.26900 1.000 36.02653 247 ILE A O 1
ATOM 1806 N N . ALA A 1 252 ? 3.41400 -9.24300 23.73300 1.000 32.50989 248 ALA A N 1
ATOM 1807 C CA . ALA A 1 252 ? 2.47200 -9.02100 22.64700 1.000 33.83529 248 ALA A CA 1
ATOM 1808 C C . ALA A 1 252 ? 1.97200 -10.37800 22.18800 1.000 33.32596 248 ALA A C 1
ATOM 1809 O O . ALA A 1 252 ? 2.74900 -11.33500 22.12000 1.000 35.78475 248 ALA A O 1
ATOM 1811 N N . VAL A 1 253 ? 0.68800 -10.47800 21.85000 1.000 34.85658 249 VAL A N 1
ATOM 1812 C CA . VAL A 1 253 ? 0.14500 -11.77500 21.44600 1.000 32.72378 249 VAL A CA 1
ATOM 1813 C C . VAL A 1 253 ? -0.82400 -11.56900 20.29700 1.000 33.01635 249 VAL A C 1
ATOM 1814 O O . VAL A 1 253 ? -1.64400 -10.64300 20.30800 1.000 32.37990 249 VAL A O 1
ATOM 1818 N N . GLY A 1 254 ? -0.71700 -12.43100 19.28900 1.000 32.47404 250 GLY A N 1
ATOM 1819 C CA . GLY A 1 254 ? -1.70200 -12.41200 18.22900 1.000 31.38235 250 GLY A CA 1
ATOM 1820 C C . GLY A 1 254 ? -1.61700 -13.70100 17.44400 1.000 33.87718 250 GLY A C 1
ATOM 1821 O O . GLY A 1 254 ? -0.83400 -14.60200 17.75900 1.000 35.70627 250 GLY A O 1
ATOM 1822 N N . ASP A 1 255 ? -2.45700 -13.78100 16.41900 1.000 32.40947 251 ASP A N 1
ATOM 1823 C CA . ASP A 1 255 ? -2.62900 -15.01100 15.64900 1.000 31.57687 251 ASP A CA 1
ATOM 1824 C C . ASP A 1 255 ? -2.30500 -14.85400 14.17400 1.000 34.50477 251 ASP A C 1
ATOM 1825 O O . ASP A 1 255 ? -2.24100 -15.87700 13.46200 1.000 37.26594 251 ASP A O 1
ATOM 1830 N N . GLY A 1 256 ? -2.16800 -13.61800 13.67200 1.000 34.32266 252 GLY A N 1
ATOM 1831 C CA . GLY A 1 256 ? -2.21500 -13.36200 12.24800 1.000 35.20366 252 GLY A CA 1
ATOM 1832 C C . GLY A 1 256 ? -0.96700 -12.65000 11.75300 1.000 33.58359 252 GLY A C 1
ATOM 1833 O O . GLY A 1 256 ? -0.16200 -12.12900 12.54000 1.000 36.45699 252 GLY A O 1
ATOM 1834 N N . ALA A 1 257 ? -0.81800 -12.63500 10.42400 1.000 35.36756 253 ALA A N 1
ATOM 1835 C CA . ALA A 1 257 ? 0.33400 -11.96800 9.81400 1.000 36.89257 253 ALA A CA 1
ATOM 1836 C C . ALA A 1 257 ? 0.40900 -10.50900 10.24300 1.000 38.23166 253 ALA A C 1
ATOM 1837 O O . ALA A 1 257 ? 1.50600 -9.97600 10.48100 1.000 36.68870 253 ALA A O 1
ATOM 1839 N N . ASN A 1 258 ? -0.74900 -9.84900 10.36900 1.000 37.02454 254 ASN A N 1
ATOM 1840 C CA . ASN A 1 258 ? -0.74700 -8.43300 10.73400 1.000 38.90663 254 ASN A CA 1
ATOM 1841 C C . ASN A 1 258 ? -0.35000 -8.20300 12.18800 1.000 38.77198 254 ASN A C 1
ATOM 1842 O O . ASN A 1 258 ? -0.21400 -7.04100 12.59100 1.000 38.02515 254 ASN A O 1
ATOM 1847 N N . ASP A 1 259 ? -0.14900 -9.25900 12.97800 1.000 32.90716 255 ASP A N 1
ATOM 1848 C CA . ASP A 1 259 ? 0.35500 -9.09800 14.34100 1.000 34.04808 255 ASP A CA 1
ATOM 1849 C C . ASP A 1 259 ? 1.86200 -9.21600 14.43500 1.000 38.43436 255 ASP A C 1
ATOM 1850 O O . ASP A 1 259 ? 2.41500 -8.93900 15.49800 1.000 31.88538 255 ASP A O 1
ATOM 1855 N N . LEU A 1 260 ? 2.53100 -9.63700 13.36000 1.000 34.26876 256 LEU A N 1
ATOM 1856 C CA . LEU A 1 260 ? 3.95200 -9.97700 13.46000 1.000 33.14940 256 LEU A CA 1
ATOM 1857 C C . LEU A 1 260 ? 4.82100 -8.76400 13.76800 1.000 34.66158 256 LEU A C 1
ATOM 1858 O O . LEU A 1 260 ? 5.90200 -8.91000 14.36300 1.000 35.10611 256 LEU A O 1
ATOM 1863 N N . GLY A 1 261 ? 4.39900 -7.56200 13.37700 1.000 35.29919 257 GLY A N 1
ATOM 1864 C CA . GLY A 1 261 ? 5.18200 -6.38700 13.73100 1.000 36.97254 257 GLY A CA 1
ATOM 1865 C C . GLY A 1 261 ? 5.27300 -6.17400 15.23400 1.000 36.77225 257 GLY A C 1
ATOM 1866 O O . GLY A 1 261 ? 6.36200 -5.97900 15.78800 1.000 38.44998 257 GLY A O 1
ATOM 1867 N N . MET A 1 262 ? 4.12700 -6.16700 15.91700 1.000 35.26101 258 MET A N 1
ATOM 1868 C CA . MET A 1 262 ? 4.17500 -5.99200 17.36700 1.000 34.80518 258 MET A CA 1
ATOM 1869 C C . MET A 1 262 ? 4.76000 -7.21100 18.05600 1.000 35.73070 258 MET A C 1
ATOM 1870 O O . MET A 1 262 ? 5.47200 -7.07200 19.05900 1.000 36.93832 258 MET A O 1
ATOM 1875 N N . ILE A 1 263 ? 4.50200 -8.40500 17.51800 1.000 32.96445 259 ILE A N 1
ATOM 1876 C CA . ILE A 1 263 ? 5.09000 -9.61400 18.08500 1.000 31.70081 259 ILE A CA 1
ATOM 1877 C C . ILE A 1 263 ? 6.60800 -9.53100 18.04300 1.000 40.03868 259 ILE A C 1
ATOM 1878 O O . ILE A 1 263 ? 7.29300 -9.84700 19.02500 1.000 35.54749 259 ILE A O 1
ATOM 1883 N N . GLN A 1 264 ? 7.15800 -9.07000 16.92100 1.000 35.11910 260 GLN A N 1
ATOM 1884 C CA . GLN A 1 264 ? 8.61200 -9.04500 16.80900 1.000 35.05289 260 GLN A CA 1
ATOM 1885 C C . GLN A 1 264 ? 9.24000 -7.91100 17.61300 1.000 38.40078 260 GLN A C 1
ATOM 1886 O O . GLN A 1 264 ? 10.36300 -8.06700 18.10100 1.000 41.85480 260 GLN A O 1
ATOM 1892 N N . LEU A 1 265 ? 8.53900 -6.77700 17.77800 1.000 34.35264 261 LEU A N 1
ATOM 1893 C CA . LEU A 1 265 ? 9.10200 -5.63700 18.50200 1.000 36.07418 261 LEU A CA 1
ATOM 1894 C C . LEU A 1 265 ? 9.08300 -5.86500 20.01200 1.000 36.80922 261 LEU A C 1
ATOM 1895 O O . LEU A 1 265 ? 10.01700 -5.46500 20.71500 1.000 39.63938 261 LEU A O 1
ATOM 1900 N N . ALA A 1 266 ? 8.03900 -6.51600 20.51400 1.000 38.56550 262 ALA A N 1
ATOM 1901 C CA . ALA A 1 266 ? 7.86500 -6.69300 21.94800 1.000 38.74961 262 ALA A CA 1
ATOM 1902 C C . ALA A 1 266 ? 8.98400 -7.55000 22.52500 1.000 42.33921 262 ALA A C 1
ATOM 1903 O O . ALA A 1 266 ? 9.54900 -8.41000 21.84300 1.000 38.77565 262 ALA A O 1
ATOM 1905 N N . GLY A 1 267 ? 9.30700 -7.30800 23.80100 1.000 40.28302 263 GLY A N 1
ATOM 1906 C CA . GLY A 1 267 ? 10.28800 -8.15200 24.47500 1.000 39.73592 263 GLY A CA 1
ATOM 1907 C C . GLY A 1 267 ? 9.90700 -9.62100 24.45300 1.000 41.38195 263 GLY A C 1
ATOM 1908 O O . GLY A 1 267 ? 10.76500 -10.49800 24.28500 1.000 42.39643 263 GLY A O 1
ATOM 1909 N N . THR A 1 268 ? 8.61800 -9.91400 24.62500 1.000 34.92610 264 THR A N 1
ATOM 1910 C CA . THR A 1 268 ? 8.09800 -11.26900 24.46700 1.000 34.33252 264 THR A CA 1
ATOM 1911 C C . THR A 1 268 ? 6.96600 -11.22200 23.45200 1.000 38.38400 264 THR A C 1
ATOM 1912 O O . THR A 1 268 ? 5.97500 -10.50800 23.64900 1.000 38.33192 264 THR A O 1
ATOM 1916 N N . GLY A 1 269 ? 7.13200 -11.93300 22.34700 1.000 36.71785 265 GLY A N 1
ATOM 1917 C CA . GLY A 1 269 ? 6.11200 -11.96600 21.31900 1.000 35.86194 265 GLY A CA 1
ATOM 1918 C C . GLY A 1 269 ? 5.62800 -13.37700 21.09400 1.000 35.68503 265 GLY A C 1
ATOM 1919 O O . GLY A 1 269 ? 6.43100 -14.29100 20.86200 1.000 35.27294 265 GLY A O 1
ATOM 1920 N N . VAL A 1 270 ? 4.31400 -13.57000 21.17200 1.000 32.27652 266 VAL A N 1
ATOM 1921 C CA . VAL A 1 270 ? 3.70700 -14.90300 21.19000 1.000 31.25932 266 VAL A CA 1
ATOM 1922 C C . VAL A 1 270 ? 2.73800 -15.01900 20.02500 1.000 32.82314 266 VAL A C 1
ATOM 1923 O O . VAL A 1 270 ? 1.78600 -14.23000 19.91100 1.000 33.32886 266 VAL A O 1
ATOM 1927 N N . ALA A 1 271 ? 2.96700 -16.00900 19.16700 1.000 31.61889 267 ALA A N 1
ATOM 1928 C CA . ALA A 1 271 ? 1.98000 -16.40800 18.17500 1.000 34.53694 267 ALA A CA 1
ATOM 1929 C C . ALA A 1 271 ? 1.07200 -17.44900 18.81600 1.000 37.19966 267 ALA A C 1
ATOM 1930 O O . ALA A 1 271 ? 1.52400 -18.55100 19.15400 1.000 35.37913 267 ALA A O 1
ATOM 1932 N N . LEU A 1 272 ? -0.20500 -17.11700 18.97300 1.000 34.69343 268 LEU A N 1
ATOM 1933 C CA . LEU A 1 272 ? -1.15100 -17.99000 19.66600 1.000 33.92766 268 LEU A CA 1
ATOM 1934 C C . LEU A 1 272 ? -2.02300 -18.73000 18.66000 1.000 35.26866 268 LEU A C 1
ATOM 1935 O O . LEU A 1 272 ? -2.83300 -18.10200 17.97000 1.000 38.15172 268 LEU A O 1
ATOM 1940 N N . HIS A 1 273 ? -1.92000 -20.05100 18.62400 1.000 33.38118 269 HIS A N 1
ATOM 1941 C CA . HIS A 1 273 ? -2.75300 -20.87900 17.75300 1.000 38.48905 269 HIS A CA 1
ATOM 1942 C C . HIS A 1 273 ? -2.74400 -20.36900 16.33500 1.000 45.32656 269 HIS A C 1
ATOM 1943 O O . HIS A 1 273 ? -3.76500 -20.27900 15.68500 1.000 41.06761 269 HIS A O 1
ATOM 1950 N N . ALA A 1 274 ? -1.56300 -20.03500 15.87100 1.000 39.53413 270 ALA A N 1
ATOM 1951 C CA . ALA A 1 274 ? -1.42800 -19.50500 14.54800 1.000 36.98980 270 ALA A CA 1
ATOM 1952 C C . ALA A 1 274 ? -1.13200 -20.55800 13.51900 1.000 40.48074 270 ALA A C 1
ATOM 1953 O O . ALA A 1 274 ? -0.63700 -21.61500 13.83000 1.000 39.70114 270 ALA A O 1
ATOM 1955 N N . LYS A 1 275 ? -1.44637 -20.24811 12.27167 1.000 42.37239 271 LYS A N 1
ATOM 1956 C CA . LYS A 1 275 ? -1.04795 -21.26812 11.34502 1.000 44.55523 271 LYS A CA 1
ATOM 1957 C C . LYS A 1 275 ? 0.38854 -21.13106 10.94681 1.000 42.26561 271 LYS A C 1
ATOM 1958 O O . LYS A 1 275 ? 1.08753 -20.22408 11.42172 1.000 39.40240 271 LYS A O 1
ATOM 1964 N N . PRO A 1 276 ? 0.91300 -22.23400 10.40000 1.000 45.35377 272 PRO A N 1
ATOM 1965 C CA . PRO A 1 276 ? 2.36600 -22.37000 10.29800 1.000 50.38949 272 PRO A CA 1
ATOM 1966 C C . PRO A 1 276 ? 3.17000 -21.20500 9.76900 1.000 44.05967 272 PRO A C 1
ATOM 1967 O O . PRO A 1 276 ? 4.20200 -20.93500 10.32100 1.000 45.43904 272 PRO A O 1
ATOM 1971 N N . ALA A 1 277 ? 2.71100 -20.55000 8.72800 1.000 45.79333 273 ALA A N 1
ATOM 1972 C CA . ALA A 1 277 ? 3.47800 -19.48100 8.13200 1.000 47.35052 273 ALA A CA 1
ATOM 1973 C C . ALA A 1 277 ? 3.64000 -18.32900 9.09100 1.000 44.66399 273 ALA A C 1
ATOM 1974 O O . ALA A 1 277 ? 4.66000 -17.67000 9.09500 1.000 46.89491 273 ALA A O 1
ATOM 1976 N N . VAL A 1 278 ? 2.62200 -18.10100 9.89900 1.000 39.17642 274 VAL A N 1
ATOM 1977 C CA . VAL A 1 278 ? 2.69700 -17.02800 10.87500 1.000 37.25017 274 VAL A CA 1
ATOM 1978 C C . VAL A 1 278 ? 3.50600 -17.45100 12.08900 1.000 40.38691 274 VAL A C 1
ATOM 1979 O O . VAL A 1 278 ? 4.38400 -16.71500 12.54900 1.000 38.42692 274 VAL A O 1
ATOM 1983 N N . ALA A 1 279 ? 3.23200 -18.63900 12.63200 1.000 39.15339 275 ALA A N 1
ATOM 1984 C CA . ALA A 1 279 ? 3.96800 -19.07000 13.82000 1.000 38.43341 275 ALA A CA 1
ATOM 1985 C C . ALA A 1 279 ? 5.45800 -19.16900 13.53700 1.000 43.27523 275 ALA A C 1
ATOM 1986 O O . ALA A 1 279 ? 6.27500 -18.92100 14.43200 1.000 46.55202 275 ALA A O 1
ATOM 1988 N N . ALA A 1 280 ? 5.82400 -19.50200 12.29400 1.000 42.32631 276 ALA A N 1
ATOM 1989 C CA . ALA A 1 280 ? 7.22600 -19.57100 11.87800 1.000 48.89202 276 ALA A CA 1
ATOM 1990 C C . ALA A 1 280 ? 7.95600 -18.24300 12.02700 1.000 49.35420 276 ALA A C 1
ATOM 1991 O O . ALA A 1 280 ? 9.19000 -18.22400 12.05100 1.000 50.81433 276 ALA A O 1
ATOM 1993 N N . GLN A 1 281 ? 7.23900 -17.13000 12.09400 1.000 41.72355 277 GLN A N 1
ATOM 1994 C CA . GLN A 1 281 ? 7.88200 -15.82600 12.14200 1.000 40.39324 277 GLN A CA 1
ATOM 1995 C C . GLN A 1 281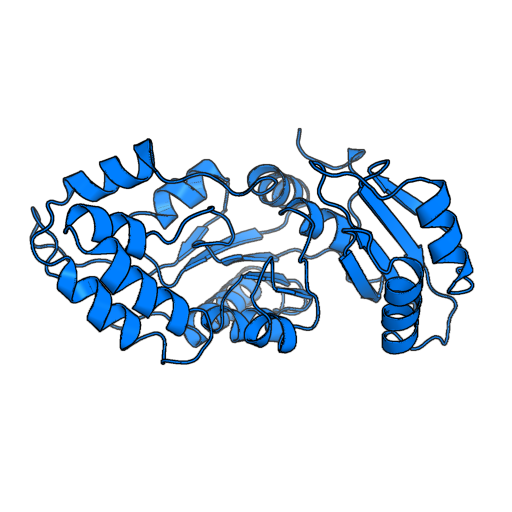 ? 7.89500 -15.21900 13.53900 1.000 45.03595 277 GLN A C 1
ATOM 1996 O O . GLN A 1 281 ? 8.28100 -14.04900 13.69400 1.000 45.46734 277 GLN A O 1
ATOM 2002 N N . ALA A 1 282 ? 7.49200 -15.98100 14.55600 1.000 41.00808 278 ALA A N 1
ATOM 2003 C CA . ALA A 1 282 ? 7.43600 -15.50400 15.92800 1.000 42.04293 278 ALA A CA 1
ATOM 2004 C C . ALA A 1 282 ? 8.43900 -16.27300 16.77200 1.000 48.48969 278 ALA A C 1
ATOM 2005 O O . ALA A 1 282 ? 8.68100 -17.45500 16.53200 1.000 47.11875 278 ALA A O 1
ATOM 2007 N N . LYS A 1 283 ? 9.01200 -15.59800 17.77300 1.000 46.95423 279 LYS A N 1
ATOM 2008 C CA . LYS A 1 283 ? 10.02300 -16.25700 18.59500 1.000 54.86353 279 LYS A CA 1
ATOM 2009 C C . LYS A 1 283 ? 9.40900 -17.24600 19.58000 1.000 41.32891 279 LYS A C 1
ATOM 2010 O O . LYS A 1 283 ? 10.06900 -18.22000 19.95500 1.000 47.28092 279 LYS A O 1
ATOM 2016 N N . MET A 1 284 ? 8.17000 -17.01800 20.01600 1.000 41.56573 280 MET A N 1
ATOM 2017 C CA . MET A 1 284 ? 7.42800 -17.96500 20.84500 1.000 39.50247 280 MET A CA 1
ATOM 2018 C C . MET A 1 284 ? 6.10500 -18.32300 20.20500 1.000 37.05011 280 MET A C 1
ATOM 2019 O O . MET A 1 284 ? 5.42800 -17.47100 19.61700 1.000 39.12526 280 MET A O 1
ATOM 2024 N N . ARG A 1 285 ? 5.73300 -19.58200 20.34000 1.000 36.83372 281 ARG A N 1
ATOM 2025 C CA A ARG A 1 285 ? 4.45400 -20.04400 19.84200 0.541 42.56310 281 ARG A CA 1
ATOM 2026 C CA B ARG A 1 285 ? 4.46400 -20.06900 19.82900 0.459 42.54597 281 ARG A CA 1
ATOM 2027 C C . ARG A 1 285 ? 3.74000 -20.83100 20.92700 1.000 41.24221 281 ARG A C 1
ATOM 2028 O O . ARG A 1 285 ? 4.35300 -21.61100 21.66300 1.000 39.53605 281 ARG A O 1
ATOM 2043 N N . ILE A 1 286 ? 2.44500 -20.59400 21.03300 1.000 36.81541 282 ILE A N 1
ATOM 2044 C CA . ILE A 1 286 ? 1.57200 -21.35800 21.92000 1.000 35.70753 282 ILE A CA 1
ATOM 2045 C C . ILE A 1 286 ? 0.53600 -21.96100 20.99100 1.000 37.75975 282 ILE A C 1
ATOM 2046 O O . ILE A 1 286 ? -0.34100 -21.24700 20.48800 1.000 39.41430 282 ILE A O 1
ATOM 2051 N N . ASP A 1 287 ? 0.68100 -23.25800 20.70400 1.000 36.58846 283 ASP A N 1
ATOM 2052 C CA . ASP A 1 287 ? -0.24200 -23.99500 19.84600 1.000 40.76925 283 ASP A CA 1
ATOM 2053 C C . ASP A 1 287 ? -1.27100 -24.79800 20.62000 1.000 43.88693 283 ASP A C 1
ATOM 2054 O O . ASP A 1 287 ? -2.28500 -25.21200 20.03800 1.000 45.42820 283 ASP A O 1
ATOM 2059 N N . HIS A 1 288 ? -1.03200 -25.03700 21.90600 1.000 41.17243 284 HIS A N 1
ATOM 2060 C CA . HIS A 1 288 ? -1.87500 -25.91100 22.71200 1.000 42.82094 284 HIS A CA 1
ATOM 2061 C C . HIS A 1 288 ? -2.54300 -25.18600 23.86600 1.000 44.18279 284 HIS A C 1
ATOM 2062 O O . HIS A 1 288 ? -3.74000 -25.36600 24.07900 1.000 44.35898 284 HIS A O 1
ATOM 2069 N N . GLY A 1 289 ? -1.80800 -24.33600 24.57900 1.000 39.98415 285 GLY A N 1
ATOM 2070 C CA . GLY A 1 289 ? -2.35500 -23.62800 25.72500 1.000 42.39623 285 GLY A CA 1
ATOM 2071 C C . GLY A 1 289 ? -3.42300 -22.61800 25.34700 1.000 44.89340 285 GLY A C 1
ATOM 2072 O O . GLY A 1 289 ? -3.63800 -22.28600 24.17500 1.000 41.32268 285 GLY A O 1
ATOM 2073 N N . ASP A 1 290 ? -4.11900 -22.12900 26.37500 1.000 38.22244 286 ASP A N 1
ATOM 2074 C CA . ASP A 1 290 ? -5.04200 -21.02200 26.19200 1.000 38.08357 286 ASP A CA 1
ATOM 2075 C C . ASP A 1 290 ? -4.34200 -19.75000 26.66000 1.000 39.49816 286 ASP A C 1
ATOM 2076 O O . ASP A 1 290 ? -3.10900 -19.71300 26.75700 1.000 36.55459 286 ASP A O 1
ATOM 2081 N N . LEU A 1 291 ? -5.10100 -18.68100 26.91700 1.000 35.42776 287 LEU A N 1
ATOM 2082 C CA . LEU A 1 291 ? -4.42300 -17.43000 27.22200 1.000 36.00369 287 LEU A CA 1
ATOM 2083 C C . LEU A 1 291 ? -3.73200 -17.45500 28.58200 1.000 38.39305 287 LEU A C 1
ATOM 2084 O O . LEU A 1 291 ? -2.85500 -16.62100 28.82100 1.000 37.02750 287 LEU A O 1
ATOM 2089 N N . THR A 1 292 ? -4.05700 -18.41400 29.45800 1.000 39.94445 288 THR A N 1
ATOM 2090 C CA . THR A 1 292 ? -3.27000 -18.54500 30.68500 1.000 42.87370 288 THR A CA 1
ATOM 2091 C C . THR A 1 292 ? -1.81400 -18.89100 30.38600 1.000 40.47874 288 THR A C 1
ATOM 2092 O O . THR A 1 292 ? -0.94300 -18.63400 31.23000 1.000 37.45588 288 THR A O 1
ATOM 2096 N N . ALA A 1 293 ? -1.53000 -19.43500 29.19600 1.000 39.73641 289 ALA A N 1
ATOM 2097 C CA . ALA A 1 293 ? -0.14500 -19.68100 28.80100 1.000 37.06899 289 ALA A CA 1
ATOM 2098 C C . ALA A 1 293 ? 0.70000 -18.42800 28.97300 1.000 34.25759 289 ALA A C 1
ATOM 2099 O O . ALA A 1 293 ? 1.85700 -18.50900 29.39600 1.000 37.45964 289 ALA A O 1
ATOM 2101 N N . LEU A 1 294 ? 0.14200 -17.25800 28.63900 1.000 34.80136 290 LEU A N 1
ATOM 2102 C CA . LEU A 1 294 ? 0.92000 -16.03200 28.73800 1.000 34.88544 290 LEU A CA 1
ATOM 2103 C C . LEU A 1 294 ? 1.24400 -15.67400 30.18400 1.000 36.79087 290 LEU A C 1
ATOM 2104 O O . LEU A 1 294 ? 2.24100 -14.98400 30.42800 1.000 39.09322 290 LEU A O 1
ATOM 2109 N N . LEU A 1 295 ? 0.44100 -16.13200 31.15100 1.000 36.53298 291 LEU A N 1
ATOM 2110 C CA . LEU A 1 295 ? 0.81800 -15.93200 32.54700 1.000 38.27281 291 LEU A CA 1
ATOM 2111 C C . LEU A 1 295 ? 1.97300 -16.84500 32.92500 1.000 40.44368 291 LEU A C 1
ATOM 2112 O O . LEU A 1 295 ? 2.90400 -16.42300 33.62100 1.000 41.24713 291 LEU A O 1
ATOM 2117 N N . TYR A 1 296 ? 1.93200 -18.10400 32.47300 1.000 38.63743 292 TYR A N 1
ATOM 2118 C CA . TYR A 1 296 ? 3.01200 -19.03300 32.79100 1.000 39.02698 292 TYR A CA 1
ATOM 2119 C C . TYR A 1 296 ? 4.31400 -18.60700 32.12500 1.000 38.51401 292 TYR A C 1
ATOM 2120 O O . TYR A 1 296 ? 5.38800 -18.72400 32.72800 1.000 41.59609 292 TYR A O 1
ATOM 2129 N N . ILE A 1 297 ? 4.23400 -18.10500 30.88800 1.000 38.57418 293 ILE A N 1
ATOM 2130 C CA . ILE A 1 297 ? 5.41200 -17.57000 30.20600 1.000 36.76595 293 ILE A CA 1
ATOM 2131 C C . ILE A 1 297 ? 6.08700 -16.51500 31.07800 1.000 36.32421 293 ILE A C 1
ATOM 2132 O O . ILE A 1 297 ? 7.31800 -16.49200 31.22900 1.000 41.95820 293 ILE A O 1
ATOM 2137 N N . GLN A 1 298 ? 5.28800 -15.68400 31.73000 1.000 39.19264 294 GLN A N 1
ATOM 2138 C CA . GLN A 1 298 ? 5.80900 -14.62200 32.57800 1.000 40.00683 294 GLN A CA 1
ATOM 2139 C C . GLN A 1 298 ? 6.19400 -15.09500 33.97000 1.000 44.81160 294 GLN A C 1
ATOM 2140 O O . GLN A 1 298 ? 6.63100 -14.27000 34.78400 1.000 46.99758 294 GLN A O 1
ATOM 2146 N N . GLY A 1 299 ? 6.03600 -16.38100 34.26300 1.000 42.24616 295 GLY A N 1
ATOM 2147 C CA . GLY A 1 299 ? 6.45900 -16.95300 35.52400 1.000 46.65111 295 GLY A CA 1
ATOM 2148 C C . GLY A 1 299 ? 5.43700 -16.92200 36.63400 1.000 43.55410 295 GLY A C 1
ATOM 2149 O O . GLY A 1 299 ? 5.78100 -17.24400 37.77600 1.000 49.54773 295 GLY A O 1
ATOM 2150 N N . TYR A 1 300 ? 4.20100 -16.52800 36.35200 1.000 45.68108 296 TYR A N 1
ATOM 2151 C CA . TYR A 1 300 ? 3.18100 -16.53600 37.39600 1.000 43.20414 296 TYR A CA 1
ATOM 2152 C C . TYR A 1 300 ? 2.82300 -17.96300 37.77400 1.000 51.12477 296 TYR A C 1
ATOM 2153 O O . TYR A 1 300 ? 2.71200 -18.82500 36.90600 1.000 45.09991 296 TYR A O 1
ATOM 2162 N N . ARG A 1 301 ? 2.63200 -18.19800 39.07100 1.000 46.98963 297 ARG A N 1
ATOM 2163 C CA . ARG A 1 301 ? 2.01700 -19.40700 39.59100 1.000 53.51467 297 ARG A CA 1
ATOM 2164 C C . ARG A 1 301 ? 0.50600 -19.22700 39.65100 1.000 53.78712 297 ARG A C 1
ATOM 2165 O O . ARG A 1 301 ? -0.00000 -18.10600 39.73800 1.000 53.20634 297 ARG A O 1
ATOM 2173 N N . LYS A 1 302 ? -0.21800 -20.34700 39.60400 1.000 52.65963 298 LYS A N 1
ATOM 2174 C CA . LYS A 1 302 ? -1.67300 -20.27700 39.68800 1.000 60.58989 298 LYS A CA 1
ATOM 2175 C C . LYS A 1 302 ? -2.13600 -19.58300 40.97400 1.000 64.40463 298 LYS A C 1
ATOM 2176 O O . LYS A 1 302 ? -3.17100 -18.90700 40.96600 1.000 58.62642 298 LYS A O 1
ATOM 2182 N N . ALA A 1 303 ? -1.38000 -19.71000 42.07700 1.000 57.05183 299 ALA A N 1
ATOM 2183 C CA . ALA A 1 303 ? -1.70900 -18.98300 43.30700 1.000 62.34238 299 ALA A CA 1
ATOM 2184 C C . ALA A 1 303 ? -1.70800 -17.46300 43.12500 1.000 67.88085 299 ALA A C 1
ATOM 2185 O O . ALA A 1 303 ? -2.35900 -16.75300 43.90200 1.000 66.37999 299 ALA A O 1
ATOM 2187 N N . ASP A 1 304 ? -0.97300 -16.94500 42.14600 1.000 53.29375 300 ASP A N 1
ATOM 2188 C CA . ASP A 1 304 ? -0.97600 -15.51400 41.84200 1.000 56.03088 300 ASP A CA 1
ATOM 2189 C C . ASP A 1 304 ? -2.20400 -15.05500 41.06200 1.000 61.22755 300 ASP A C 1
ATOM 2190 O O . ASP A 1 304 ? -2.41800 -13.84300 40.95700 1.000 57.24826 300 ASP A O 1
ATOM 2195 N N . PHE A 1 305 ? -2.97500 -15.96900 40.46900 1.000 51.56317 301 PHE A N 1
ATOM 2196 C CA . PHE A 1 305 ? -3.99800 -15.57200 39.50300 1.000 53.33297 301 PHE A CA 1
ATOM 2197 C C . PHE A 1 305 ? -5.16000 -14.87300 40.20000 1.000 55.52578 301 PHE A C 1
ATOM 2198 O O . PHE A 1 305 ? -5.49500 -15.18000 41.34400 1.000 56.41333 301 PHE A O 1
ATOM 2206 N N . VAL A 1 306 ? -5.79800 -13.94700 39.48200 1.000 53.73983 302 VAL A N 1
ATOM 2207 C CA . VAL A 1 306 ? -7.10500 -13.45000 39.90300 1.000 64.77518 302 VAL A CA 1
ATOM 2208 C C . VAL A 1 306 ? -8.14700 -14.52300 39.61400 1.000 74.35224 302 VAL A C 1
ATOM 2209 O O . VAL A 1 306 ? -8.35300 -14.91200 38.45900 1.000 74.23370 302 VAL A O 1
ATOM 2213 N N . GLN A 1 307 ? -8.80700 -15.01300 40.65900 1.000 77.09660 303 GLN A N 1
ATOM 2214 C CA . GLN A 1 307 ? -9.82700 -16.04200 40.47600 1.000 90.59877 303 GLN A CA 1
ATOM 2215 C C . GLN A 1 307 ? -11.22400 -15.45000 40.61000 1.000 104.23874 303 GLN A C 1
ATOM 2216 O O . GLN A 1 307 ? -11.96300 -15.36000 39.63000 1.000 103.30087 303 GLN A O 1
#

InterPro domains:
  IPR004469 Phosphoserine phosphatase [SFLDF00029] (82-300)
  IPR004469 Phosphoserine phosphatase [TIGR00338] (80-292)
  IPR023214 HAD superfamily [G3DSA:3.40.50.1000] (30-293)
  IPR036412 HAD-like superfamily [SSF56784] (84-291)
  IPR050582 HAD-like hydrolase superfamily, SerB [PTHR43344] (80-291)

B-factor: mean 54.0, std 16.47, range [30.95, 130.09]

Foldseek 3Di:
DWKKKKKFFAPVQLQCAPVLQVQLLVLQVFPDKADQEHSGMIMTTHPPPDDQVVSQVSSCVSCPPPQMFMAMDDQPQQAFQEEEEEDACAFKNHDLLLLLVVVLVCNVVLVVLVVCQQLPVDPDQVSLLVSLLSQAFAWPVVLVVCQVPPIGGWPPQLQLQVLSVVVNHAYEYEYLDEPSPCVVSCVVSPHPYYYYWHFDDPVTGTRSGIDPPRQFLVNSLVVLQVVQVVVVHGQLSYEYEDAGPSPLNSQVRHVHREHELHDDSRNVSHNGYNNGYTNCVSVVSSPHHPVSTDD